Protein AF-A0A812I6N1-F1 (afdb_monomer_lite)

Foldseek 3Di:
DPPPQDQPPAAKFKAFLVLLVVVLVVLVVQLVADFKWKWKADQFWIKIKHHHPVNPDIDIDIGGNVRTPDGGDCVVPVDIDMWMFGSVLVSVLSVVDPSVFFRMWMWHDDPQWIWIWTDGVPDIDIDTTGTDPDDDDDDDDDPDDPDDDDDDVVVVVVVVCLQDVPDDDPNVVSLVVVVVVVVVVVVVDPDDDDPVVVVVSVVVVVVVVVPDDD

InterPro domains:
  IPR046938 DNA clamp superfamily [SSF55979] (13-68)

Radius of gyration: 22.83 Å; chains: 1; bounding box: 52×50×61 Å

Organism: NCBI:txid878477

Structure (mmCIF, N/CA/C/O backbone):
data_AF-A0A812I6N1-F1
#
_entry.id   AF-A0A812I6N1-F1
#
loop_
_atom_site.group_PDB
_atom_site.id
_atom_site.type_symbol
_atom_site.label_atom_id
_atom_site.label_alt_id
_atom_site.label_comp_id
_atom_site.label_asym_id
_atom_site.label_entity_id
_atom_site.label_seq_id
_atom_site.pdbx_PDB_ins_code
_atom_site.Cartn_x
_atom_site.Cartn_y
_atom_site.Cartn_z
_atom_site.occupancy
_atom_site.B_iso_or_equiv
_atom_site.auth_seq_id
_atom_site.auth_comp_id
_atom_site.auth_asym_id
_atom_site.auth_atom_id
_atom_site.pdbx_PDB_model_num
ATOM 1 N N . MET A 1 1 ? -5.116 17.271 30.553 1.00 31.88 1 MET A N 1
ATOM 2 C CA . MET A 1 1 ? -6.094 16.610 29.658 1.00 31.88 1 MET A CA 1
ATOM 3 C C . MET A 1 1 ? -5.452 16.416 28.292 1.00 31.88 1 MET A C 1
ATOM 5 O O . MET A 1 1 ? -5.183 17.403 27.624 1.00 31.88 1 MET A O 1
ATOM 9 N N . VAL A 1 2 ? -5.142 15.180 27.892 1.00 31.39 2 VAL A N 1
ATOM 10 C CA . VAL A 1 2 ? -4.655 14.891 26.532 1.00 31.39 2 VAL A CA 1
ATOM 11 C C . VAL A 1 2 ? -5.884 14.720 25.649 1.00 31.39 2 VAL A C 1
ATOM 13 O O . VAL A 1 2 ? -6.634 13.763 25.823 1.00 31.39 2 VAL A O 1
ATOM 16 N N . ALA A 1 3 ? -6.121 15.666 24.741 1.00 35.47 3 ALA A N 1
ATOM 17 C CA . ALA A 1 3 ? -7.194 15.566 23.763 1.00 35.47 3 ALA A CA 1
ATOM 18 C C . ALA A 1 3 ? -6.941 14.342 22.869 1.00 35.47 3 ALA A C 1
ATOM 20 O O . ALA A 1 3 ? -6.080 14.351 21.983 1.00 35.47 3 ALA A O 1
ATOM 21 N N . VAL A 1 4 ? -7.676 13.260 23.127 1.00 43.16 4 VAL A N 1
ATOM 22 C CA . VAL A 1 4 ? -7.736 12.101 22.240 1.00 43.16 4 VAL A CA 1
ATOM 23 C C . VAL A 1 4 ? -8.462 12.571 20.988 1.00 43.16 4 VAL A C 1
ATOM 25 O O . VAL A 1 4 ? -9.684 12.571 20.919 1.00 43.16 4 VAL A O 1
ATOM 28 N N . THR A 1 5 ? -7.695 13.024 20.000 1.00 45.28 5 THR A N 1
ATOM 29 C CA . THR A 1 5 ? -8.201 13.302 18.655 1.00 45.28 5 THR A CA 1
ATOM 30 C C . THR A 1 5 ? -8.782 11.999 18.122 1.00 45.28 5 THR A C 1
ATOM 32 O O . THR A 1 5 ? -8.032 11.083 17.779 1.00 45.28 5 THR A O 1
ATOM 35 N N . GLN A 1 6 ? -10.108 11.861 18.157 1.00 50.38 6 GLN A N 1
ATOM 36 C CA . GLN A 1 6 ? -10.819 10.759 17.516 1.00 50.38 6 GLN A CA 1
ATOM 37 C C . GLN A 1 6 ? -10.378 10.694 16.052 1.00 50.38 6 GLN A C 1
ATOM 39 O O . GLN A 1 6 ? -10.229 11.721 15.393 1.00 50.38 6 GLN A O 1
ATOM 44 N N . VAL A 1 7 ? -10.138 9.483 15.549 1.00 52.72 7 VAL A N 1
ATOM 45 C CA . VAL A 1 7 ? -10.186 9.264 14.102 1.00 52.72 7 VAL A CA 1
ATOM 46 C C . VAL A 1 7 ? -11.607 9.639 13.709 1.00 52.72 7 VAL A C 1
ATOM 48 O O . VAL A 1 7 ? -12.539 9.094 14.302 1.00 52.72 7 VAL A O 1
ATOM 51 N N . SER A 1 8 ? -11.784 10.607 12.809 1.00 52.94 8 SER A N 1
ATOM 52 C CA . SER A 1 8 ? -13.107 10.923 12.280 1.00 52.94 8 SER A CA 1
ATOM 53 C C . SER A 1 8 ? -13.684 9.627 11.712 1.00 52.94 8 SER A C 1
ATOM 55 O O . SER A 1 8 ? -13.144 9.011 10.794 1.00 52.94 8 SER A O 1
ATOM 57 N N . SER A 1 9 ? -14.743 9.152 12.355 1.00 53.75 9 SER A N 1
ATOM 58 C CA . SER A 1 9 ? -15.278 7.789 12.314 1.00 53.75 9 SER A CA 1
ATOM 59 C C . SER A 1 9 ? -15.974 7.419 10.998 1.00 53.75 9 SER A C 1
ATOM 61 O O . SER A 1 9 ? -16.817 6.531 10.978 1.00 53.75 9 SER A O 1
ATOM 63 N N . GLN A 1 10 ? -15.653 8.100 9.899 1.00 56.97 10 GLN A N 1
ATOM 64 C CA . GLN A 1 10 ? -16.439 8.057 8.666 1.00 56.97 10 GLN A CA 1
ATOM 65 C C . GLN A 1 10 ? -15.618 7.725 7.403 1.00 56.97 10 GLN A C 1
ATOM 67 O O . GLN A 1 10 ? -16.200 7.300 6.411 1.00 56.97 10 GLN A O 1
ATOM 72 N N . ALA A 1 11 ? -14.281 7.819 7.436 1.00 68.94 11 ALA A N 1
ATOM 73 C CA . ALA A 1 11 ? -13.411 7.580 6.273 1.00 68.94 11 ALA A CA 1
ATOM 74 C C . ALA A 1 11 ? -12.283 6.573 6.566 1.00 68.94 11 ALA A C 1
ATOM 76 O O . ALA A 1 11 ? -11.101 6.908 6.464 1.00 68.94 11 ALA A O 1
ATOM 77 N N . PHE A 1 12 ? -12.625 5.350 6.985 1.00 86.00 12 PHE A N 1
ATOM 78 C CA . PHE A 1 12 ? -11.624 4.330 7.307 1.00 86.00 12 PHE A CA 1
ATOM 79 C C . PHE A 1 12 ? -11.861 2.993 6.602 1.00 86.00 12 PHE A C 1
ATOM 81 O O . PHE A 1 12 ? -12.989 2.600 6.313 1.00 86.00 12 PHE A O 1
ATOM 88 N N . PHE A 1 13 ? -10.765 2.276 6.379 1.00 92.50 13 PHE A N 1
ATOM 89 C CA . PHE A 1 13 ? -10.737 0.892 5.926 1.00 92.50 13 PHE A CA 1
ATOM 90 C C . PHE A 1 13 ? -10.426 -0.020 7.103 1.00 92.50 13 PHE A C 1
ATOM 92 O O . PHE A 1 13 ? -9.438 0.198 7.805 1.00 92.50 13 PHE A O 1
ATOM 99 N N . GLU A 1 14 ? -11.235 -1.055 7.304 1.00 93.69 14 GLU A N 1
ATOM 100 C CA . GLU A 1 14 ? -11.014 -2.049 8.350 1.00 93.69 14 GLU A CA 1
ATOM 101 C C . GLU A 1 14 ? -10.507 -3.364 7.764 1.00 93.69 14 GLU A C 1
ATOM 103 O O . GLU A 1 14 ? -11.152 -3.999 6.930 1.00 93.69 14 GLU A O 1
ATOM 108 N N . LEU A 1 15 ? -9.361 -3.813 8.256 1.00 94.19 15 LEU A N 1
ATOM 109 C CA . LEU A 1 15 ? -8.744 -5.083 7.913 1.00 94.19 15 LEU A CA 1
ATOM 110 C C . LEU A 1 15 ? -8.977 -6.107 9.017 1.00 94.19 15 LEU A C 1
ATOM 112 O O . LEU A 1 15 ? -8.819 -5.816 10.202 1.00 94.19 15 LEU A O 1
ATOM 116 N N . SER A 1 16 ? -9.265 -7.341 8.609 1.00 92.75 16 SER A N 1
ATOM 117 C CA . SER A 1 16 ? -9.196 -8.501 9.497 1.00 92.75 16 SER A CA 1
ATOM 118 C C . SER A 1 16 ? -7.741 -8.879 9.812 1.00 92.75 16 SER A C 1
ATOM 120 O O . SER A 1 16 ? -6.820 -8.500 9.084 1.00 92.75 16 SER A O 1
ATOM 122 N N . ALA A 1 17 ? -7.519 -9.695 10.845 1.00 89.38 17 ALA A N 1
ATOM 123 C CA . ALA A 1 17 ? -6.195 -10.232 11.168 1.00 89.38 17 ALA A CA 1
ATOM 124 C C . ALA A 1 17 ? -5.516 -10.986 9.999 1.00 89.38 17 ALA A C 1
ATOM 126 O O . ALA A 1 17 ? -4.295 -10.906 9.841 1.00 89.38 17 ALA A O 1
ATOM 127 N N . SER A 1 18 ? -6.276 -11.703 9.159 1.00 89.12 18 SER A N 1
ATOM 128 C CA . SER A 1 18 ? -5.722 -12.413 7.995 1.00 89.12 18 SER A CA 1
ATOM 129 C C . SER A 1 18 ? -5.323 -11.441 6.881 1.00 89.12 18 SER A C 1
ATOM 131 O O . SER A 1 18 ? -4.197 -11.518 6.380 1.00 89.12 18 SER A O 1
ATOM 133 N N . SER A 1 19 ? -6.190 -10.476 6.559 1.00 93.44 19 SER A N 1
ATOM 134 C CA . SER A 1 19 ? -5.917 -9.421 5.573 1.00 93.44 19 SER A CA 1
ATOM 135 C C . SER A 1 19 ? -4.737 -8.539 5.996 1.00 93.44 19 SER A C 1
ATOM 137 O O . SER A 1 19 ? -3.895 -8.185 5.171 1.00 93.44 19 SER A O 1
ATOM 139 N N . LEU A 1 20 ? -4.607 -8.244 7.294 1.00 92.69 20 LEU A N 1
ATOM 140 C CA . LEU A 1 20 ? -3.517 -7.436 7.844 1.00 92.69 20 LEU A CA 1
ATOM 141 C C . LEU A 1 20 ? -2.137 -7.992 7.468 1.00 92.69 20 LEU A C 1
ATOM 143 O O . LEU A 1 20 ? -1.264 -7.233 7.054 1.00 92.69 20 LEU A O 1
ATOM 147 N N . ARG A 1 21 ? -1.931 -9.311 7.560 1.00 90.19 21 ARG A N 1
ATOM 148 C CA . ARG A 1 21 ? -0.635 -9.929 7.219 1.00 90.19 21 ARG A CA 1
ATOM 149 C C . ARG A 1 21 ? -0.276 -9.737 5.747 1.00 90.19 21 ARG A C 1
ATOM 151 O O . ARG A 1 21 ? 0.891 -9.530 5.423 1.00 90.19 21 ARG A O 1
ATOM 158 N N . ILE A 1 22 ? -1.268 -9.800 4.861 1.00 93.50 22 ILE A N 1
ATOM 159 C CA . ILE A 1 22 ? -1.083 -9.589 3.420 1.00 93.50 22 ILE A CA 1
ATOM 160 C C . ILE A 1 22 ? -0.750 -8.119 3.154 1.00 93.50 22 ILE A C 1
ATOM 162 O O . ILE A 1 22 ? 0.235 -7.828 2.478 1.00 93.50 22 ILE A O 1
ATOM 166 N N . PHE A 1 23 ? -1.500 -7.200 3.764 1.00 95.50 23 PHE A N 1
ATOM 167 C CA . PHE A 1 23 ? -1.250 -5.763 3.658 1.00 95.50 23 PHE A CA 1
ATOM 168 C C . PHE A 1 23 ? 0.157 -5.387 4.153 1.00 95.50 23 PHE A C 1
ATOM 170 O O . PHE A 1 23 ? 0.895 -4.673 3.479 1.00 95.50 23 PHE A O 1
ATOM 177 N N . GLN A 1 24 ? 0.586 -5.948 5.288 1.00 94.00 24 GLN A N 1
ATOM 178 C CA . GLN A 1 24 ? 1.939 -5.767 5.820 1.00 94.00 24 GLN A CA 1
ATOM 179 C C . GLN A 1 24 ? 3.023 -6.226 4.842 1.00 94.00 24 GLN A C 1
ATOM 181 O O . GLN A 1 24 ? 4.030 -5.538 4.686 1.00 94.00 24 GLN A O 1
ATOM 186 N N . ARG A 1 25 ? 2.833 -7.372 4.177 1.00 93.62 25 ARG A N 1
ATOM 187 C CA . ARG A 1 25 ? 3.783 -7.879 3.174 1.00 93.62 25 ARG A CA 1
ATOM 188 C C . ARG A 1 25 ? 3.853 -6.975 1.947 1.00 93.62 25 ARG A C 1
ATOM 190 O O . ARG A 1 25 ? 4.952 -6.715 1.469 1.00 93.62 25 ARG A O 1
ATOM 197 N N . ALA A 1 26 ? 2.718 -6.463 1.477 1.00 96.25 26 ALA A N 1
ATOM 198 C CA . ALA A 1 26 ? 2.684 -5.507 0.373 1.00 96.25 26 ALA A CA 1
ATOM 199 C C . ALA A 1 26 ? 3.435 -4.214 0.725 1.00 96.25 26 ALA A C 1
ATOM 201 O O . ALA A 1 26 ? 4.313 -3.790 -0.019 1.00 96.25 26 ALA A O 1
ATOM 202 N N . VAL A 1 27 ? 3.196 -3.650 1.914 1.00 96.50 27 VAL A N 1
ATOM 203 C CA . VAL A 1 27 ? 3.949 -2.477 2.389 1.00 96.50 27 VAL A CA 1
ATOM 204 C C . VAL A 1 27 ? 5.440 -2.770 2.522 1.00 96.50 27 VAL A C 1
ATOM 206 O O . VAL A 1 27 ? 6.262 -1.936 2.161 1.00 96.50 27 VAL A O 1
ATOM 209 N N . GLN A 1 28 ? 5.820 -3.953 3.008 1.00 95.25 28 GLN A N 1
ATOM 210 C CA . GLN A 1 28 ? 7.228 -4.353 3.056 1.00 95.25 28 GLN A CA 1
ATOM 211 C C . GLN A 1 28 ? 7.851 -4.476 1.663 1.00 95.25 28 GLN A C 1
ATOM 213 O O . GLN A 1 28 ? 9.031 -4.173 1.517 1.00 95.25 28 GLN A O 1
ATOM 218 N N . CYS A 1 29 ? 7.088 -4.920 0.663 1.00 94.56 29 CYS A N 1
ATOM 219 C CA . CYS A 1 29 ? 7.535 -4.962 -0.726 1.00 94.56 29 CYS A CA 1
ATOM 220 C C . CYS A 1 29 ? 7.792 -3.546 -1.254 1.00 94.56 29 CYS A C 1
ATOM 222 O O . CYS A 1 29 ? 8.897 -3.274 -1.714 1.00 94.56 29 CYS A O 1
ATOM 224 N N . ILE A 1 30 ? 6.842 -2.625 -1.072 1.00 95.75 30 ILE A N 1
ATOM 225 C CA . ILE A 1 30 ? 7.007 -1.218 -1.465 1.00 95.75 30 ILE A CA 1
ATOM 226 C C . ILE A 1 30 ? 8.182 -0.552 -0.739 1.00 95.75 30 ILE A C 1
ATOM 228 O O . ILE A 1 30 ? 9.010 0.095 -1.366 1.00 95.75 30 ILE A O 1
ATOM 232 N N . ALA A 1 31 ? 8.335 -0.784 0.566 1.00 94.81 31 ALA A N 1
ATOM 233 C CA . ALA A 1 31 ? 9.429 -0.210 1.353 1.00 94.81 31 ALA A CA 1
ATOM 234 C C . ALA A 1 31 ? 10.830 -0.743 0.992 1.00 94.81 31 ALA A C 1
ATOM 236 O O . ALA A 1 31 ? 11.826 -0.189 1.465 1.00 94.81 31 ALA A O 1
ATOM 237 N N . LYS A 1 32 ? 10.917 -1.838 0.221 1.00 93.25 32 LYS A N 1
ATOM 238 C CA . LYS A 1 32 ? 12.171 -2.326 -0.374 1.00 93.25 32 LYS A CA 1
ATOM 239 C C . LYS A 1 32 ? 12.454 -1.700 -1.740 1.00 93.25 32 LYS A C 1
ATOM 241 O O . LYS A 1 32 ? 13.616 -1.672 -2.120 1.00 93.25 32 LYS A O 1
ATOM 246 N N . LEU A 1 33 ? 11.416 -1.264 -2.454 1.00 92.06 33 LEU A N 1
ATOM 247 C CA . LEU A 1 33 ? 11.527 -0.698 -3.796 1.00 92.06 33 LEU A CA 1
ATOM 248 C C . LEU A 1 33 ? 12.065 0.736 -3.755 1.00 92.06 33 LEU A C 1
ATOM 250 O O . LEU A 1 33 ? 13.021 1.039 -4.456 1.00 92.06 33 LEU A O 1
ATOM 254 N N . GLY A 1 34 ? 11.499 1.587 -2.898 1.00 91.81 34 GLY A N 1
ATOM 255 C CA . GLY A 1 34 ? 11.904 2.988 -2.811 1.00 91.81 34 GLY A CA 1
ATOM 256 C C . GLY A 1 34 ? 11.572 3.650 -1.481 1.00 91.81 34 GLY A C 1
ATOM 257 O O . GLY A 1 34 ? 11.149 3.005 -0.509 1.00 91.81 34 GLY A O 1
ATOM 258 N N . ARG A 1 35 ? 11.826 4.958 -1.422 1.00 94.25 35 ARG A N 1
ATOM 259 C CA . ARG A 1 35 ? 11.655 5.758 -0.204 1.00 94.25 35 ARG A CA 1
ATOM 260 C C . ARG A 1 35 ? 10.191 6.027 0.139 1.00 94.25 35 ARG A C 1
ATOM 262 O O . ARG A 1 35 ? 9.824 5.948 1.319 1.00 94.25 35 ARG A O 1
ATOM 269 N N . ASP A 1 36 ? 9.379 6.313 -0.870 1.00 95.75 36 ASP A N 1
ATOM 270 C CA . ASP A 1 36 ? 8.030 6.849 -0.711 1.00 95.75 36 ASP A CA 1
ATOM 271 C C . ASP A 1 36 ? 6.961 5.827 -1.111 1.00 95.75 36 ASP A C 1
ATOM 273 O O . ASP A 1 36 ? 7.163 4.964 -1.966 1.00 95.75 36 ASP A O 1
ATOM 277 N N . ALA A 1 37 ? 5.812 5.906 -0.446 1.00 97.12 37 ALA A N 1
ATOM 278 C CA . ALA A 1 37 ? 4.641 5.097 -0.735 1.00 97.12 37 ALA A CA 1
ATOM 279 C C . ALA A 1 37 ? 3.419 6.002 -0.859 1.00 97.12 37 ALA A C 1
ATOM 281 O O . ALA A 1 37 ? 3.099 6.760 0.060 1.00 97.12 37 ALA A O 1
ATOM 282 N N . ALA A 1 38 ? 2.712 5.878 -1.973 1.00 97.00 38 ALA A N 1
ATOM 283 C CA . ALA A 1 38 ? 1.430 6.518 -2.185 1.00 97.00 38 ALA A CA 1
ATOM 284 C C . ALA A 1 38 ? 0.300 5.586 -1.731 1.00 97.00 38 ALA A C 1
ATOM 286 O O . ALA A 1 38 ? 0.259 4.410 -2.102 1.00 97.00 38 ALA A O 1
ATOM 287 N N . LEU A 1 39 ? -0.626 6.114 -0.933 1.00 96.19 39 LEU A N 1
ATOM 288 C CA . LEU A 1 39 ? -1.903 5.479 -0.638 1.00 96.19 39 LEU A CA 1
ATOM 289 C C . LEU A 1 39 ? -2.996 6.261 -1.352 1.00 96.19 39 LEU A C 1
ATOM 291 O O . LEU A 1 39 ? -3.166 7.459 -1.128 1.00 96.19 39 LEU A O 1
ATOM 295 N N . ILE A 1 40 ? -3.733 5.566 -2.204 1.00 94.31 40 ILE A N 1
ATOM 296 C CA . ILE A 1 40 ? -4.840 6.129 -2.963 1.00 94.31 40 ILE A CA 1
ATOM 297 C C . ILE A 1 40 ? -6.119 5.502 -2.426 1.00 94.31 40 ILE A C 1
ATOM 299 O O . ILE A 1 40 ? -6.341 4.293 -2.543 1.00 94.31 40 ILE A O 1
ATOM 303 N N . PHE A 1 41 ? -6.933 6.332 -1.791 1.00 92.38 41 PHE A N 1
ATOM 304 C CA . PHE A 1 41 ? -8.204 5.954 -1.203 1.00 92.38 41 PHE A CA 1
ATOM 305 C C . PHE A 1 41 ? -9.311 6.175 -2.231 1.00 92.38 41 PHE A C 1
ATOM 307 O O . PHE A 1 41 ? -9.549 7.299 -2.673 1.00 92.38 41 PHE A O 1
ATOM 314 N N . ARG A 1 42 ? -10.005 5.095 -2.585 1.00 91.06 42 ARG A N 1
ATOM 315 C CA . ARG A 1 42 ? -11.209 5.094 -3.424 1.00 91.06 42 ARG A CA 1
ATOM 316 C C . ARG A 1 42 ? -12.373 4.492 -2.631 1.00 91.06 42 ARG A C 1
ATOM 318 O O . ARG A 1 42 ? -12.129 3.787 -1.661 1.00 91.06 42 ARG A O 1
ATOM 325 N N . PRO A 1 43 ? -13.642 4.693 -3.014 1.00 88.12 43 PRO A N 1
ATOM 326 C CA . PRO A 1 43 ? -14.774 4.211 -2.212 1.00 88.12 43 PRO A CA 1
ATOM 327 C C . PRO A 1 43 ? -14.771 2.690 -1.974 1.00 88.12 43 PRO A 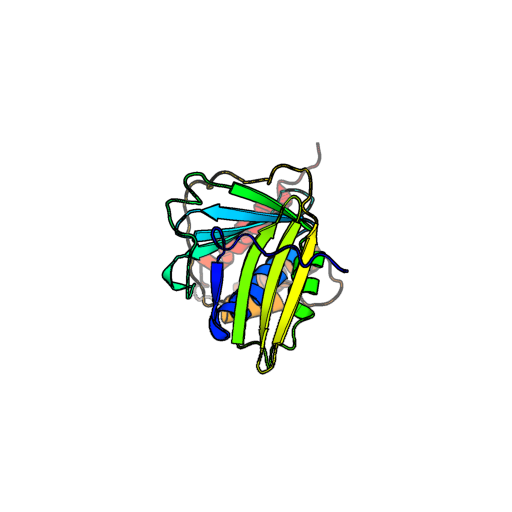C 1
ATOM 329 O O . PRO A 1 43 ? -15.192 2.215 -0.921 1.00 88.12 43 PRO A O 1
ATOM 332 N N . GLU A 1 44 ? -14.284 1.919 -2.950 1.00 90.00 44 GLU A N 1
ATOM 333 C CA . GLU A 1 44 ? -14.303 0.451 -2.920 1.00 90.00 44 GLU A CA 1
ATOM 334 C C . GLU A 1 44 ? -12.914 -0.190 -2.878 1.00 90.00 44 GLU A C 1
ATOM 336 O O . GLU A 1 44 ? -12.801 -1.418 -2.846 1.00 90.00 44 GLU A O 1
ATOM 341 N N . GLU A 1 45 ? -11.848 0.602 -2.895 1.00 93.44 45 GLU A N 1
ATOM 342 C CA . GLU A 1 45 ? -10.494 0.069 -2.927 1.00 93.44 45 GLU A CA 1
ATOM 343 C C . GLU A 1 45 ? -9.480 0.998 -2.268 1.00 93.44 45 GLU A C 1
ATOM 345 O O . GLU A 1 45 ? -9.625 2.219 -2.248 1.00 93.44 45 GLU A O 1
ATOM 350 N N . LEU A 1 46 ? -8.430 0.386 -1.732 1.00 95.12 46 LEU A N 1
ATOM 351 C CA . LEU A 1 46 ? -7.218 1.069 -1.314 1.00 95.12 46 LEU A CA 1
ATOM 352 C C . LEU A 1 46 ? -6.104 0.601 -2.233 1.00 95.12 46 LEU A C 1
ATOM 354 O O . LEU A 1 46 ? -5.826 -0.597 -2.318 1.00 95.12 46 LEU A O 1
ATOM 358 N N . ILE A 1 47 ? -5.446 1.538 -2.891 1.00 95.56 47 ILE A N 1
ATOM 359 C CA . ILE A 1 47 ? -4.289 1.237 -3.720 1.00 95.56 47 ILE A CA 1
ATOM 360 C C . ILE A 1 47 ? -3.048 1.696 -2.972 1.00 95.56 47 ILE A C 1
ATOM 362 O O . ILE A 1 47 ? -2.961 2.832 -2.511 1.00 95.56 47 ILE A O 1
ATOM 366 N N . LEU A 1 48 ? -2.084 0.793 -2.863 1.00 97.12 48 LEU A N 1
ATOM 367 C CA . LEU A 1 48 ? -0.742 1.085 -2.397 1.00 97.12 48 LEU A CA 1
ATOM 368 C C . LEU A 1 48 ? 0.184 1.092 -3.609 1.00 97.12 48 LEU A C 1
ATOM 370 O O . LEU A 1 48 ? 0.304 0.078 -4.294 1.00 97.12 48 LEU A O 1
ATOM 374 N N . HIS A 1 49 ? 0.843 2.213 -3.854 1.00 96.62 49 HIS A N 1
ATOM 375 C CA . HIS A 1 49 ? 1.788 2.375 -4.948 1.00 96.62 49 HIS A CA 1
ATOM 376 C C . HIS A 1 49 ? 3.154 2.802 -4.411 1.00 96.62 49 HIS A C 1
ATOM 378 O O . HIS A 1 49 ? 3.246 3.517 -3.412 1.00 96.62 49 HIS A O 1
ATOM 384 N N . GLY A 1 50 ? 4.215 2.377 -5.082 1.00 95.56 50 GLY A N 1
ATOM 385 C CA . GLY A 1 50 ? 5.552 2.908 -4.869 1.00 95.56 50 GLY A CA 1
ATOM 386 C C . GLY A 1 50 ? 6.415 2.722 -6.102 1.00 95.56 50 GLY A C 1
ATOM 387 O O . GLY A 1 50 ? 6.180 1.822 -6.910 1.00 95.56 50 GLY A O 1
ATOM 388 N N . ALA A 1 51 ? 7.426 3.569 -6.204 1.00 92.88 51 ALA A N 1
ATOM 389 C CA . ALA A 1 51 ? 8.444 3.531 -7.236 1.00 92.88 51 ALA A CA 1
ATOM 390 C C . ALA A 1 51 ? 9.827 3.574 -6.587 1.00 92.88 51 ALA A C 1
ATOM 392 O O . ALA A 1 51 ? 9.956 3.961 -5.422 1.00 92.88 51 ALA A O 1
ATOM 393 N N . ASP A 1 52 ? 10.842 3.144 -7.324 1.00 93.62 52 ASP A N 1
ATOM 394 C CA . ASP A 1 52 ? 12.230 3.390 -6.959 1.00 93.62 52 ASP A CA 1
ATOM 395 C C . ASP A 1 52 ? 12.570 4.885 -7.082 1.00 93.62 52 ASP A C 1
ATOM 397 O O . ASP A 1 52 ? 11.853 5.665 -7.715 1.00 93.62 52 ASP A O 1
ATOM 401 N N . ASP A 1 53 ? 13.689 5.287 -6.481 1.00 89.00 53 ASP A N 1
ATOM 402 C CA . ASP A 1 53 ? 14.116 6.691 -6.462 1.00 89.00 53 ASP A CA 1
ATOM 403 C C . ASP A 1 53 ? 14.468 7.214 -7.873 1.00 89.00 53 ASP A C 1
ATOM 405 O O . ASP A 1 53 ? 14.418 8.418 -8.113 1.00 89.00 53 ASP A O 1
ATOM 409 N N . GLY A 1 54 ? 14.804 6.316 -8.809 1.00 89.62 54 GLY A N 1
ATOM 410 C CA . GLY A 1 54 ? 15.055 6.635 -10.217 1.00 89.62 54 GLY A CA 1
ATOM 411 C C . GLY A 1 54 ? 13.808 6.618 -11.107 1.00 89.62 54 GLY A C 1
ATOM 412 O O . GLY A 1 54 ? 13.929 6.876 -12.302 1.00 89.62 54 GLY A O 1
ATOM 413 N N . HIS A 1 55 ? 12.630 6.295 -10.559 1.00 87.69 55 HIS A N 1
ATOM 414 C CA . HIS A 1 55 ? 11.371 6.130 -11.299 1.00 87.69 55 HIS A CA 1
ATOM 415 C C . HIS A 1 55 ? 11.451 5.153 -12.491 1.00 87.69 55 HIS A C 1
ATOM 417 O O . HIS A 1 55 ? 10.663 5.238 -13.434 1.00 87.69 55 HIS A O 1
ATOM 423 N N . SER A 1 56 ? 12.393 4.212 -12.441 1.00 89.31 56 SER A N 1
ATOM 424 C CA . SER A 1 56 ? 12.624 3.184 -13.458 1.00 89.31 56 SER A CA 1
ATOM 425 C C . SER A 1 56 ? 11.790 1.920 -13.222 1.00 89.31 56 SER A C 1
ATOM 427 O O . SER A 1 56 ? 11.510 1.163 -14.152 1.00 89.31 56 SER A O 1
ATOM 429 N N . ALA A 1 57 ? 11.359 1.699 -11.980 1.00 89.62 57 ALA A N 1
ATOM 430 C CA . ALA A 1 57 ? 10.580 0.555 -11.550 1.00 89.62 57 ALA A CA 1
ATOM 431 C C . ALA A 1 57 ? 9.461 0.999 -10.605 1.00 89.62 57 ALA A C 1
ATOM 433 O O . ALA A 1 57 ? 9.672 1.713 -9.628 1.00 89.62 57 ALA A O 1
ATOM 434 N N . ALA A 1 58 ? 8.253 0.507 -10.858 1.00 91.44 58 ALA A N 1
ATOM 435 C CA . ALA A 1 58 ? 7.080 0.793 -10.047 1.00 91.44 58 ALA A CA 1
ATOM 436 C C . ALA A 1 58 ? 6.348 -0.495 -9.673 1.00 91.44 58 ALA A C 1
ATOM 438 O O . ALA A 1 58 ? 6.372 -1.491 -10.397 1.00 91.44 58 ALA A O 1
ATOM 439 N N . SER A 1 59 ? 5.679 -0.468 -8.526 1.00 93.06 59 SER A N 1
ATOM 440 C CA . SER A 1 59 ? 4.840 -1.559 -8.048 1.00 93.06 59 SER A CA 1
ATOM 441 C C . SER A 1 59 ? 3.553 -1.013 -7.450 1.00 93.06 59 SER A C 1
ATOM 443 O O . SER A 1 59 ? 3.525 0.043 -6.815 1.00 93.06 59 SER A O 1
ATOM 445 N N . GLN A 1 60 ? 2.467 -1.748 -7.663 1.00 94.50 60 GLN A N 1
ATOM 446 C CA . GLN A 1 60 ? 1.134 -1.367 -7.230 1.00 94.50 60 GLN A CA 1
ATOM 447 C C . GLN A 1 60 ? 0.400 -2.579 -6.660 1.00 94.50 60 GLN A C 1
ATOM 449 O O . GLN A 1 60 ? 0.377 -3.658 -7.250 1.00 94.50 60 GLN A O 1
ATOM 454 N N . PHE A 1 61 ? -0.246 -2.381 -5.516 1.00 96.62 61 PHE A N 1
ATOM 455 C CA . PHE A 1 61 ? -1.134 -3.347 -4.888 1.00 96.62 61 PHE A CA 1
ATOM 456 C C . PHE A 1 61 ? -2.518 -2.723 -4.744 1.00 96.62 61 PHE A C 1
ATOM 458 O O . PHE A 1 61 ? -2.688 -1.755 -4.006 1.00 96.62 61 PHE A O 1
ATOM 465 N N . ALA A 1 62 ? -3.509 -3.288 -5.432 1.00 95.69 62 ALA A N 1
ATOM 466 C CA . ALA A 1 62 ? -4.903 -2.874 -5.318 1.00 95.69 62 ALA A CA 1
ATOM 467 C C . ALA A 1 62 ? -5.661 -3.812 -4.368 1.00 95.69 62 ALA A C 1
ATOM 469 O O . ALA A 1 62 ? -5.871 -4.993 -4.658 1.00 95.69 62 ALA A O 1
ATOM 470 N N . PHE A 1 63 ? -6.089 -3.283 -3.224 1.00 96.56 63 PHE A N 1
ATOM 471 C CA . PHE A 1 63 ? -6.917 -3.990 -2.254 1.00 96.56 63 PHE A CA 1
ATOM 472 C C . PHE A 1 63 ? -8.373 -3.605 -2.482 1.00 96.56 63 PHE A C 1
ATOM 474 O O . PHE A 1 63 ? -8.769 -2.484 -2.185 1.00 96.56 63 PHE A O 1
ATOM 481 N N . ARG A 1 64 ? -9.172 -4.528 -3.018 1.00 95.31 64 ARG A N 1
ATOM 482 C CA . ARG A 1 64 ? -10.594 -4.294 -3.322 1.00 95.31 64 ARG A CA 1
ATOM 483 C C . ARG A 1 64 ? -11.486 -4.515 -2.103 1.00 95.31 64 ARG A C 1
ATOM 485 O O . ARG A 1 64 ? -11.085 -5.180 -1.154 1.00 95.31 64 ARG A O 1
ATOM 492 N N . ARG A 1 65 ? -12.740 -4.069 -2.176 1.00 93.88 65 ARG A N 1
ATOM 493 C CA . ARG A 1 65 ? -13.765 -4.135 -1.119 1.00 93.88 65 ARG A CA 1
ATOM 494 C C . ARG A 1 65 ? -13.796 -5.445 -0.326 1.00 93.88 65 ARG A C 1
ATOM 496 O O . ARG A 1 65 ? -13.827 -5.414 0.896 1.00 93.88 65 ARG A O 1
ATOM 503 N N . ARG A 1 66 ? -13.725 -6.598 -1.006 1.00 94.44 66 ARG A N 1
ATOM 504 C CA . ARG A 1 66 ? -13.759 -7.938 -0.378 1.00 94.44 66 ARG A CA 1
ATOM 505 C C . ARG A 1 66 ? -12.557 -8.243 0.529 1.00 94.44 66 ARG A C 1
ATOM 507 O O . ARG A 1 66 ? -12.607 -9.196 1.297 1.00 94.44 66 ARG A O 1
ATOM 514 N N . PHE A 1 67 ? -11.472 -7.480 0.420 1.00 94.94 67 PHE A N 1
ATOM 515 C CA . PHE A 1 67 ? -10.292 -7.600 1.277 1.00 94.94 67 PHE A CA 1
ATOM 516 C C . PHE A 1 67 ? -10.521 -7.015 2.679 1.00 94.94 67 PHE A C 1
ATOM 518 O O . PHE A 1 67 ? -9.837 -7.401 3.634 1.00 94.94 67 PHE A O 1
ATOM 525 N N . PHE A 1 68 ? -11.481 -6.097 2.800 1.00 94.69 68 PHE A N 1
ATOM 526 C CA . PHE A 1 68 ? -11.796 -5.374 4.022 1.00 94.69 68 PHE A CA 1
ATOM 527 C C . PHE A 1 68 ? -13.017 -5.971 4.716 1.00 94.69 68 PHE A C 1
ATOM 529 O O . PHE A 1 68 ? -13.916 -6.514 4.077 1.00 94.69 68 PHE A O 1
ATOM 536 N N . ARG A 1 69 ? -13.060 -5.830 6.041 1.00 92.75 69 ARG A N 1
ATOM 537 C CA . ARG A 1 69 ? -14.282 -6.041 6.824 1.00 92.75 69 ARG A CA 1
ATOM 538 C C . ARG A 1 69 ? -15.270 -4.907 6.583 1.00 92.75 69 ARG A C 1
ATOM 540 O O . ARG A 1 69 ? -16.449 -5.159 6.368 1.00 92.75 69 ARG A O 1
ATOM 547 N N . CYS A 1 70 ? -14.752 -3.681 6.577 1.00 89.38 70 CYS A N 1
ATOM 548 C CA . CYS A 1 70 ? -15.513 -2.456 6.379 1.00 89.38 70 CYS A CA 1
ATOM 549 C C . CYS A 1 70 ? -14.727 -1.516 5.458 1.00 89.38 70 CYS A C 1
ATOM 551 O O . CYS A 1 70 ? -13.507 -1.392 5.584 1.00 89.38 70 CYS A O 1
ATOM 553 N N . THR A 1 71 ? -15.428 -0.844 4.552 1.00 88.88 71 THR A N 1
ATOM 554 C CA . THR A 1 71 ? -14.899 0.248 3.722 1.00 88.88 71 THR A CA 1
ATOM 555 C C . THR A 1 71 ? -15.580 1.560 4.117 1.00 88.88 71 THR A C 1
ATOM 557 O O . THR A 1 71 ? -16.654 1.515 4.726 1.00 88.88 71 THR A O 1
ATOM 560 N N . PRO A 1 72 ? -15.008 2.725 3.765 1.00 83.94 72 PRO A N 1
ATOM 561 C CA . PRO A 1 72 ? -15.679 4.004 3.955 1.00 83.94 72 PRO A CA 1
ATOM 562 C C . PRO A 1 72 ? -17.066 3.995 3.308 1.00 83.94 72 PRO A C 1
ATOM 564 O O . PRO A 1 72 ? -17.263 3.412 2.238 1.00 83.94 72 PRO A O 1
ATOM 567 N N . THR A 1 73 ? -18.040 4.652 3.933 1.00 71.31 73 THR A N 1
ATOM 568 C CA . THR A 1 73 ? -19.334 4.881 3.288 1.00 71.31 73 THR A CA 1
ATOM 569 C C . THR A 1 73 ? -19.145 5.830 2.102 1.00 71.31 73 THR A C 1
ATOM 571 O O . THR A 1 73 ? -18.447 6.838 2.206 1.00 71.31 73 THR A O 1
ATOM 574 N N . GLN A 1 74 ? -19.790 5.531 0.967 1.00 61.72 74 GLN A N 1
ATOM 575 C CA . GLN A 1 74 ? -19.685 6.330 -0.268 1.00 61.72 74 GLN A CA 1
ATOM 576 C C . GLN A 1 74 ? -20.036 7.814 -0.067 1.00 61.72 74 GLN A C 1
ATOM 578 O O . GLN A 1 74 ? -19.547 8.670 -0.792 1.00 61.72 74 GLN A O 1
ATOM 583 N N . ALA A 1 75 ? -20.849 8.132 0.945 1.00 58.97 75 ALA A N 1
ATOM 584 C CA . ALA A 1 75 ? -21.188 9.507 1.297 1.00 58.97 75 ALA A CA 1
ATOM 585 C C . ALA A 1 75 ? -19.977 10.347 1.756 1.00 58.97 75 ALA A C 1
ATOM 587 O O . ALA A 1 75 ? -20.040 11.569 1.700 1.00 58.97 75 ALA A O 1
ATOM 588 N N . VAL A 1 76 ? -18.893 9.709 2.211 1.00 62.66 76 VAL A N 1
ATOM 589 C CA . VAL A 1 76 ? -17.748 10.370 2.860 1.00 62.66 76 VAL A CA 1
ATOM 590 C C . VAL A 1 76 ? -16.544 10.451 1.924 1.00 62.66 76 VAL A C 1
ATOM 592 O O . VAL A 1 76 ? -15.822 11.443 1.917 1.00 62.66 76 VAL A O 1
ATOM 595 N N . VAL A 1 77 ? -16.342 9.419 1.106 1.00 62.56 77 VAL A N 1
ATOM 596 C CA . VAL A 1 77 ? -15.317 9.393 0.059 1.00 62.56 77 VAL A CA 1
ATOM 597 C C . VAL A 1 77 ? -16.051 9.453 -1.274 1.00 62.56 77 VAL A C 1
ATOM 599 O O . VAL A 1 77 ? -16.324 8.426 -1.879 1.00 62.56 77 VAL A O 1
ATOM 602 N N . GLN A 1 78 ? -16.446 10.655 -1.697 1.00 66.88 78 GLN A N 1
ATOM 603 C CA . GLN A 1 78 ? -17.033 10.863 -3.030 1.00 66.88 78 GLN A CA 1
ATOM 604 C C . GLN A 1 78 ? -15.960 11.003 -4.117 1.00 66.88 78 GLN A C 1
ATOM 606 O O . GLN A 1 78 ? -16.242 10.811 -5.296 1.00 66.88 78 GLN A O 1
ATOM 611 N N . GLN A 1 79 ? -14.730 11.335 -3.719 1.00 75.75 79 GLN A N 1
ATOM 612 C CA . GLN A 1 79 ? -13.603 11.589 -4.608 1.00 75.75 79 GLN A CA 1
ATOM 613 C C . GLN A 1 79 ? -12.397 10.742 -4.210 1.00 75.75 79 GLN A C 1
ATOM 615 O O . GLN A 1 79 ? -12.212 10.404 -3.039 1.00 75.75 79 GLN A O 1
ATOM 620 N N . GLU A 1 80 ? -11.588 10.400 -5.210 1.00 87.25 80 GLU A N 1
ATOM 621 C CA . GLU A 1 80 ? -10.295 9.752 -5.023 1.00 87.25 80 GLU A CA 1
ATOM 622 C C . GLU A 1 80 ? -9.365 10.670 -4.226 1.00 87.25 80 GLU A C 1
ATOM 624 O O . GLU A 1 80 ? -9.224 11.853 -4.538 1.00 87.25 80 GLU A O 1
ATOM 629 N N . MET A 1 81 ? -8.746 10.130 -3.176 1.00 89.31 81 MET A N 1
ATOM 630 C CA . MET A 1 81 ? -7.815 10.877 -2.336 1.00 89.31 81 MET A CA 1
ATOM 631 C C . MET A 1 81 ? -6.442 10.226 -2.368 1.00 89.31 81 MET A C 1
ATOM 633 O O . MET A 1 81 ? -6.300 9.040 -2.078 1.00 89.31 81 MET A O 1
ATOM 637 N N . HIS A 1 82 ? -5.424 11.027 -2.659 1.00 92.44 82 HIS A N 1
ATOM 638 C CA . HIS A 1 82 ? -4.041 10.584 -2.738 1.00 92.44 82 HIS A CA 1
ATOM 639 C C . HIS A 1 82 ? -3.259 11.147 -1.561 1.00 92.44 82 HIS A C 1
ATOM 641 O O . HIS A 1 82 ? -3.310 12.347 -1.296 1.00 92.44 82 HIS A O 1
ATOM 647 N N . VAL A 1 83 ? -2.511 10.292 -0.873 1.00 94.06 83 VAL A N 1
ATOM 648 C CA . VAL A 1 83 ? -1.555 10.729 0.145 1.00 94.06 83 VAL A CA 1
ATOM 649 C C . VAL A 1 83 ? -0.234 10.013 -0.054 1.00 94.06 83 VAL A C 1
ATOM 651 O O . VAL A 1 83 ? -0.206 8.850 -0.456 1.00 94.06 83 VAL A O 1
ATOM 654 N N . VAL A 1 84 ? 0.859 10.688 0.275 1.00 96.69 84 VAL A N 1
ATOM 655 C CA . VAL A 1 84 ? 2.202 10.112 0.215 1.00 96.69 84 VAL A CA 1
ATOM 656 C C . VAL A 1 84 ? 2.770 10.035 1.626 1.00 96.69 84 VAL A C 1
ATOM 658 O O . VAL A 1 84 ? 2.568 10.928 2.447 1.00 96.69 84 VAL A O 1
ATOM 661 N N . VAL A 1 85 ? 3.450 8.937 1.938 1.00 97.25 85 VAL A N 1
ATOM 662 C CA . VAL A 1 85 ? 4.144 8.723 3.212 1.00 97.25 85 VAL A CA 1
ATOM 663 C C . VAL A 1 85 ? 5.515 8.108 2.962 1.00 97.25 85 VAL A C 1
ATOM 665 O O . VAL A 1 85 ? 5.742 7.456 1.946 1.00 97.25 85 VAL A O 1
ATOM 668 N N . LEU A 1 86 ? 6.415 8.220 3.939 1.00 97.06 86 LEU A N 1
ATOM 669 C CA . LEU A 1 86 ? 7.663 7.455 3.921 1.00 97.06 86 LEU A CA 1
ATOM 670 C C . LEU A 1 86 ? 7.352 5.955 4.040 1.00 97.06 86 LEU A C 1
ATOM 672 O O . LEU A 1 86 ? 6.847 5.495 5.073 1.00 97.06 86 LEU A O 1
ATOM 676 N N . ALA A 1 87 ? 7.714 5.172 3.023 1.00 96.56 87 ALA A N 1
ATOM 677 C CA . ALA A 1 87 ? 7.406 3.745 2.937 1.00 96.56 87 ALA A CA 1
ATOM 678 C C . ALA A 1 87 ? 7.986 2.960 4.125 1.00 96.56 87 ALA A C 1
ATOM 680 O O . ALA A 1 87 ? 7.317 2.117 4.729 1.00 96.56 87 ALA A O 1
ATOM 681 N N . ARG A 1 88 ? 9.219 3.291 4.534 1.00 95.69 88 ARG A N 1
ATOM 682 C CA . ARG A 1 88 ? 9.865 2.684 5.709 1.00 95.69 88 ARG A CA 1
ATOM 683 C C . ARG A 1 88 ? 9.152 3.032 7.015 1.00 95.69 88 ARG A C 1
ATOM 685 O O . ARG A 1 88 ? 8.993 2.150 7.857 1.00 95.69 88 ARG A O 1
ATOM 692 N N . ALA A 1 89 ? 8.694 4.273 7.183 1.00 95.25 89 ALA A N 1
ATOM 693 C CA . ALA A 1 89 ? 7.959 4.684 8.381 1.00 95.25 89 ALA A CA 1
ATOM 694 C C . ALA A 1 89 ? 6.613 3.952 8.476 1.00 95.25 89 ALA A C 1
ATOM 696 O O . ALA A 1 89 ? 6.264 3.441 9.542 1.00 95.25 89 ALA A O 1
ATOM 697 N N . LEU A 1 90 ? 5.907 3.816 7.348 1.00 96.50 90 LEU A N 1
ATOM 698 C CA . LEU A 1 90 ? 4.689 3.015 7.250 1.00 96.50 90 LEU A CA 1
ATOM 699 C C . LEU A 1 90 ? 4.952 1.542 7.606 1.00 96.50 90 LEU A C 1
ATOM 701 O O . LEU A 1 90 ? 4.242 0.961 8.428 1.00 96.50 90 LEU A O 1
ATOM 705 N N . ALA A 1 91 ? 6.014 0.948 7.054 1.00 95.25 91 ALA A N 1
ATOM 706 C CA . ALA A 1 91 ? 6.397 -0.432 7.346 1.00 95.25 91 ALA A CA 1
ATOM 707 C C . ALA A 1 91 ? 6.751 -0.648 8.829 1.00 95.25 91 ALA A C 1
ATOM 709 O O . ALA A 1 91 ? 6.411 -1.689 9.394 1.00 95.25 91 ALA A O 1
ATOM 710 N N . VAL A 1 92 ? 7.424 0.314 9.467 1.00 93.50 92 VAL A N 1
ATOM 711 C CA . VAL A 1 92 ? 7.756 0.270 10.901 1.00 93.50 92 VAL A CA 1
ATOM 712 C C . VAL A 1 92 ? 6.501 0.410 11.756 1.00 93.50 92 VAL A C 1
ATOM 714 O O . VAL A 1 92 ? 6.302 -0.399 12.662 1.00 93.50 92 VAL A O 1
ATOM 717 N N . ALA A 1 93 ? 5.616 1.359 11.442 1.00 92.94 93 ALA A N 1
ATOM 718 C CA . ALA A 1 93 ? 4.345 1.527 12.147 1.00 92.94 93 ALA A CA 1
ATOM 719 C C . ALA A 1 93 ? 3.484 0.254 12.075 1.00 92.94 93 ALA A C 1
ATOM 721 O O . ALA A 1 93 ? 2.845 -0.127 13.053 1.00 92.94 93 ALA A O 1
ATOM 722 N N . LEU A 1 94 ? 3.538 -0.457 10.946 1.00 91.56 94 LEU A N 1
ATOM 723 C CA . LEU A 1 94 ? 2.868 -1.741 10.776 1.00 91.56 94 LEU A CA 1
ATOM 724 C C . LEU A 1 94 ? 3.538 -2.909 11.517 1.00 91.56 94 LEU A C 1
ATOM 726 O O . LEU A 1 94 ? 2.839 -3.843 11.911 1.00 91.56 94 LEU A O 1
ATOM 730 N N . ARG A 1 95 ? 4.864 -2.873 11.713 1.00 85.50 95 ARG A N 1
ATOM 731 C CA . ARG A 1 95 ? 5.620 -3.876 12.491 1.00 85.50 95 ARG A CA 1
ATOM 732 C C . ARG A 1 95 ? 5.529 -3.673 14.000 1.00 85.50 95 ARG A C 1
ATOM 734 O O . ARG A 1 95 ? 5.612 -4.652 14.729 1.00 85.50 95 ARG A O 1
ATOM 741 N N . GLY A 1 96 ? 5.352 -2.435 14.464 1.00 67.19 96 GLY A N 1
ATOM 742 C CA . GLY A 1 96 ? 5.237 -2.091 15.889 1.00 67.19 96 GLY A CA 1
ATOM 743 C C . GLY A 1 96 ? 4.008 -2.690 16.588 1.00 67.19 96 GLY A C 1
ATOM 744 O O . GLY A 1 96 ? 3.865 -2.582 17.805 1.00 67.19 96 GLY A O 1
ATOM 745 N N . SER A 1 97 ? 3.126 -3.350 15.837 1.00 64.06 97 SER A N 1
ATOM 746 C CA . SER A 1 97 ? 2.039 -4.148 16.382 1.00 64.06 97 SER A CA 1
ATOM 747 C C . SER A 1 97 ? 2.494 -5.600 16.621 1.00 64.06 97 SER A C 1
ATOM 749 O O . SER A 1 97 ? 3.059 -6.206 15.712 1.00 64.06 97 SER A O 1
ATOM 751 N N . PRO A 1 98 ? 2.228 -6.209 17.794 1.00 63.81 98 PRO A N 1
ATOM 752 C CA . PRO A 1 98 ? 2.352 -7.636 18.022 1.00 63.81 98 PRO A CA 1
ATOM 753 C C . PRO A 1 98 ? 1.408 -8.340 17.049 1.00 63.81 98 PRO A C 1
ATOM 755 O O . PRO A 1 98 ? 0.220 -8.524 17.297 1.00 63.81 98 PRO A O 1
ATOM 758 N N . GLN A 1 99 ? 1.970 -8.745 15.912 1.00 62.62 99 GLN A N 1
ATOM 759 C CA . GLN A 1 99 ? 1.289 -9.420 14.802 1.00 62.62 99 GLN A CA 1
ATOM 760 C C . GLN A 1 99 ? 0.499 -10.665 15.226 1.00 62.62 99 GLN A C 1
ATOM 762 O O . GLN A 1 99 ? -0.331 -11.157 14.464 1.00 62.62 99 GLN A O 1
ATOM 767 N N . ARG A 1 100 ? 0.781 -11.203 16.417 1.00 66.19 100 ARG A N 1
ATOM 768 C CA . ARG A 1 100 ? 0.087 -12.358 16.987 1.00 66.19 100 ARG A CA 1
ATOM 769 C C . ARG A 1 100 ? -1.179 -11.998 17.765 1.00 66.19 100 ARG A C 1
ATOM 771 O O . ARG A 1 100 ? -2.017 -12.874 17.911 1.00 66.19 100 ARG A O 1
ATOM 778 N N . THR A 1 101 ? -1.327 -10.763 18.247 1.00 77.44 101 THR A N 1
ATOM 779 C CA . THR A 1 101 ? -2.449 -10.368 19.122 1.00 77.44 101 THR A CA 1
ATOM 780 C C . THR A 1 101 ? -3.344 -9.277 18.536 1.00 77.44 101 THR A C 1
ATOM 782 O O . THR A 1 101 ? -4.342 -8.916 19.154 1.00 77.44 101 THR A O 1
ATOM 785 N N . ALA A 1 102 ? -3.016 -8.747 17.353 1.00 82.06 102 ALA A N 1
ATOM 786 C CA . ALA A 1 102 ? -3.893 -7.830 16.634 1.00 82.06 102 ALA A CA 1
ATOM 787 C C . ALA A 1 102 ? -5.053 -8.579 15.959 1.00 82.06 102 ALA A C 1
ATOM 789 O O . ALA A 1 102 ? -4.836 -9.464 15.131 1.00 82.06 102 ALA A O 1
ATOM 790 N N . GLU A 1 103 ? -6.279 -8.184 16.289 1.00 87.12 103 GLU A N 1
ATOM 791 C CA . GLU A 1 103 ? -7.519 -8.725 15.719 1.00 87.12 103 GLU A CA 1
ATO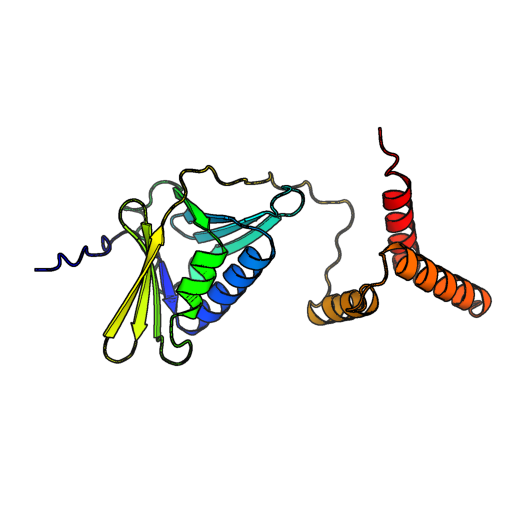M 792 C C . GLU A 1 103 ? -7.893 -8.048 14.394 1.00 87.12 103 GLU A C 1
ATOM 794 O O . GLU A 1 103 ? -8.570 -8.642 13.546 1.00 87.12 103 GLU A O 1
ATOM 799 N N . GLY A 1 104 ? -7.433 -6.811 14.207 1.00 90.94 104 GLY A N 1
ATOM 800 C CA . GLY A 1 104 ? -7.678 -6.014 13.018 1.00 90.94 104 GLY A CA 1
ATOM 801 C C . GLY A 1 104 ? -6.865 -4.723 12.980 1.00 90.94 104 GLY A C 1
ATOM 802 O O . GLY A 1 104 ? -6.100 -4.399 13.896 1.00 90.94 104 GLY A O 1
ATOM 803 N N . LEU A 1 105 ? -7.015 -4.002 11.874 1.00 93.38 105 LEU A N 1
ATOM 804 C CA . LEU A 1 105 ? -6.384 -2.707 11.640 1.00 93.38 105 LEU A CA 1
ATOM 805 C C . LEU A 1 105 ? -7.385 -1.767 10.974 1.00 93.38 105 LEU A C 1
ATOM 807 O O . LEU A 1 105 ? -7.939 -2.100 9.932 1.00 93.38 105 LEU A O 1
ATOM 811 N N . LEU A 1 106 ? -7.556 -0.582 11.547 1.00 93.44 106 LEU A N 1
ATOM 812 C CA . LEU A 1 106 ? -8.239 0.540 10.919 1.00 93.44 106 LEU A CA 1
ATOM 813 C C . LEU A 1 106 ? -7.200 1.460 10.279 1.00 93.44 106 LEU A C 1
ATOM 815 O O . LEU A 1 106 ? -6.250 1.887 10.940 1.00 93.44 106 LEU A O 1
ATOM 819 N N . ILE A 1 107 ? -7.392 1.764 9.000 1.00 94.44 107 ILE A N 1
ATOM 820 C CA . ILE A 1 107 ? -6.576 2.699 8.226 1.00 94.44 107 ILE A CA 1
ATOM 821 C C . ILE A 1 107 ? -7.455 3.894 7.892 1.00 94.44 107 ILE A C 1
ATOM 823 O O . ILE A 1 107 ? -8.486 3.734 7.247 1.00 94.44 107 ILE A O 1
ATOM 827 N N . GLY A 1 108 ? -7.050 5.085 8.310 1.00 92.19 108 GLY A N 1
ATOM 828 C CA . GLY A 1 108 ? -7.774 6.315 8.005 1.00 92.19 108 GLY A CA 1
ATOM 829 C C . GLY A 1 108 ? -6.863 7.529 8.052 1.00 92.19 108 GLY A C 1
ATOM 830 O O . GLY A 1 108 ? -5.658 7.415 8.280 1.00 92.19 108 GLY A O 1
ATOM 831 N N . LEU A 1 109 ? -7.443 8.706 7.859 1.00 90.00 109 LEU A N 1
ATOM 832 C CA . LEU A 1 109 ? -6.724 9.976 7.859 1.00 90.00 109 LEU A CA 1
ATOM 833 C C . LEU A 1 109 ? -7.225 10.859 9.003 1.00 90.00 109 LEU A C 1
ATOM 835 O O . LEU A 1 109 ? -8.408 10.851 9.339 1.00 90.00 109 LEU A O 1
ATOM 839 N N . ALA A 1 110 ? -6.318 11.608 9.626 1.00 88.25 110 ALA A N 1
ATOM 840 C CA . ALA A 1 110 ? -6.661 12.602 10.639 1.00 88.25 110 ALA A CA 1
ATOM 841 C C . ALA A 1 110 ? -5.749 13.827 10.498 1.00 88.25 110 ALA A C 1
ATOM 843 O O . ALA A 1 110 ? -4.605 13.824 10.966 1.00 88.25 110 ALA A O 1
ATOM 844 N N . GLY A 1 111 ? -6.262 14.875 9.847 1.00 85.94 111 GLY A N 1
ATOM 845 C CA . GLY A 1 111 ? -5.458 16.026 9.434 1.00 85.94 111 GLY A CA 1
ATOM 846 C C . GLY A 1 111 ? -4.341 15.591 8.481 1.00 85.94 111 GLY A C 1
ATOM 847 O O . GLY A 1 111 ? -4.563 14.761 7.609 1.00 85.94 111 GLY A O 1
ATOM 848 N N . GLN A 1 112 ? -3.122 16.083 8.703 1.00 89.31 112 GLN A N 1
ATOM 849 C CA . GLN A 1 112 ? -1.937 15.759 7.891 1.00 89.31 112 GLN A CA 1
ATOM 850 C C . GLN A 1 112 ? -1.220 14.470 8.328 1.00 89.31 112 GLN A C 1
ATOM 852 O O . GLN A 1 112 ? 0.013 14.388 8.352 1.00 89.31 112 GLN A O 1
ATOM 857 N N . ARG A 1 113 ? -1.977 13.465 8.781 1.00 92.62 113 ARG A N 1
ATOM 858 C CA . ARG A 1 113 ? -1.416 12.197 9.268 1.00 92.62 113 ARG A CA 1
ATOM 859 C C . ARG A 1 113 ? -2.269 11.013 8.840 1.00 92.62 113 ARG A C 1
ATOM 861 O O . ARG A 1 113 ? -3.482 11.003 9.047 1.00 92.62 113 ARG A O 1
ATOM 868 N N . LEU A 1 114 ? -1.598 9.975 8.354 1.00 93.94 114 LEU A N 1
ATOM 869 C CA . LEU A 1 114 ? -2.161 8.642 8.208 1.00 93.94 114 LEU A CA 1
ATOM 870 C C . LEU A 1 114 ? -2.236 7.981 9.582 1.00 93.94 114 LEU A C 1
ATOM 872 O O . LEU A 1 114 ? -1.244 7.899 10.309 1.00 93.94 114 LEU A O 1
ATOM 876 N N . VAL A 1 115 ? -3.418 7.508 9.949 1.00 93.06 115 VAL A N 1
ATOM 877 C CA . VAL A 1 115 ? -3.666 6.854 11.227 1.00 93.06 115 VAL A CA 1
ATOM 878 C C . VAL A 1 115 ? -3.855 5.362 11.015 1.00 93.06 115 VAL A C 1
ATOM 880 O O . VAL A 1 115 ? -4.691 4.931 10.225 1.00 93.06 115 VAL A O 1
ATOM 883 N N . LEU A 1 116 ? -3.084 4.584 11.770 1.00 93.94 116 LEU A N 1
ATOM 884 C CA . LEU A 1 116 ? -3.168 3.132 11.846 1.00 93.94 116 LEU A CA 1
ATOM 885 C C . LEU A 1 116 ? -3.601 2.763 13.262 1.00 93.94 116 LEU A C 1
ATOM 887 O O . LEU A 1 116 ? -2.835 2.943 14.210 1.00 93.94 116 LEU A O 1
ATOM 891 N N . GLU A 1 117 ? -4.826 2.281 13.428 1.00 92.62 117 GLU A N 1
ATOM 892 C CA . GLU A 1 117 ? -5.353 1.851 14.725 1.00 92.62 117 GLU A CA 1
ATOM 893 C C . GLU A 1 117 ? -5.508 0.332 14.757 1.00 92.62 117 GLU A C 1
ATOM 895 O O . GLU A 1 117 ? -6.347 -0.246 14.074 1.00 92.62 117 GLU A O 1
ATOM 900 N N . PHE A 1 118 ? -4.681 -0.319 15.567 1.00 91.75 118 PHE A N 1
ATOM 901 C CA . PHE A 1 118 ? -4.732 -1.753 15.806 1.00 91.75 118 PHE A CA 1
ATOM 902 C C . PHE A 1 118 ? -5.702 -2.060 16.936 1.00 91.75 118 PHE A C 1
ATOM 904 O O . PHE A 1 118 ? -5.552 -1.535 18.044 1.00 91.75 118 PHE A O 1
ATOM 911 N N . THR A 1 119 ? -6.640 -2.962 16.676 1.00 88.44 119 THR A N 1
ATOM 912 C CA . THR A 1 119 ? -7.507 -3.549 17.700 1.00 88.44 119 THR A CA 1
ATOM 913 C C . THR A 1 119 ? -6.845 -4.800 18.273 1.00 88.44 119 THR A C 1
ATOM 915 O O . THR A 1 119 ? -6.299 -5.621 17.533 1.00 88.44 1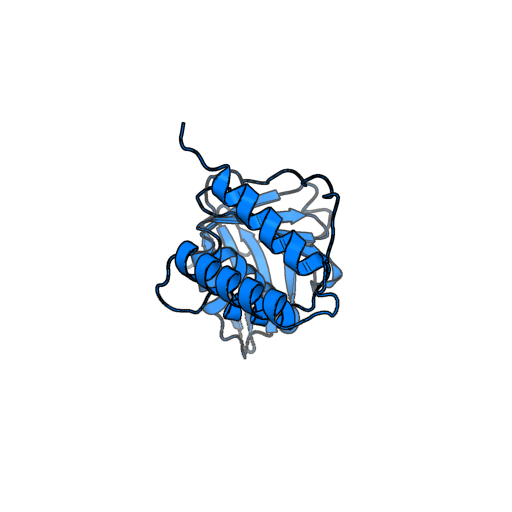19 THR A O 1
ATOM 918 N N . ARG A 1 120 ? -6.829 -4.926 19.602 1.00 86.69 120 ARG A N 1
ATOM 919 C CA . ARG A 1 120 ? -6.288 -6.083 20.331 1.00 86.69 120 ARG A CA 1
ATOM 920 C C . ARG A 1 120 ? -7.226 -6.440 21.480 1.00 86.69 120 ARG A C 1
ATOM 922 O O . ARG A 1 120 ? -7.926 -5.565 21.996 1.00 86.69 120 ARG A O 1
ATOM 929 N N . HIS A 1 121 ? -7.129 -7.671 21.970 1.00 78.69 121 HIS A N 1
ATOM 930 C CA . HIS A 1 121 ? -7.741 -8.050 23.239 1.00 78.69 121 HIS A CA 1
ATOM 931 C C . HIS A 1 121 ? -7.255 -7.109 24.354 1.00 78.69 121 HIS A C 1
ATOM 933 O O . HIS A 1 121 ? -6.061 -7.041 24.649 1.00 78.69 121 HIS A O 1
ATOM 939 N N . GLY A 1 122 ? -8.180 -6.352 24.947 1.00 77.12 122 GLY A N 1
ATOM 940 C CA . GLY A 1 122 ? -7.893 -5.436 26.053 1.00 77.12 122 GLY A CA 1
ATOM 941 C C . GLY A 1 122 ? -7.453 -4.020 25.662 1.00 77.12 122 GLY A C 1
ATOM 942 O O . GLY A 1 122 ? -7.129 -3.241 26.555 1.00 77.12 122 GLY A O 1
ATOM 943 N N . GLY A 1 123 ? -7.454 -3.635 24.376 1.00 85.25 123 GLY A N 1
ATOM 944 C CA . GLY A 1 123 ? -7.208 -2.232 24.027 1.00 85.25 123 GLY A CA 1
ATO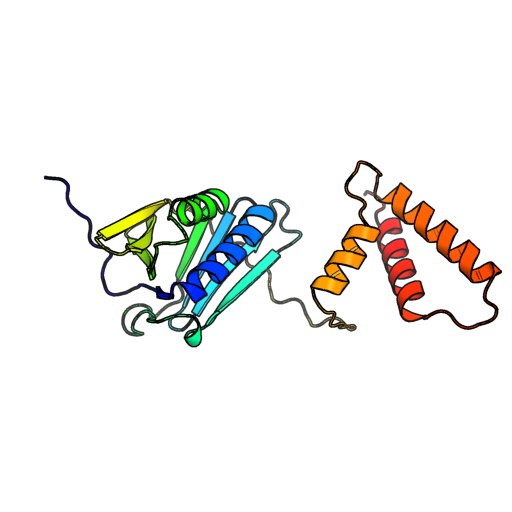M 945 C C . GLY A 1 123 ? -6.975 -1.914 22.553 1.00 85.25 123 GLY A C 1
ATOM 946 O O . GLY A 1 123 ? -7.054 -2.757 21.661 1.00 85.25 123 GLY A O 1
ATOM 947 N N . LYS A 1 124 ? -6.664 -0.639 22.305 1.00 88.25 124 LYS A N 1
ATOM 948 C CA . LYS A 1 124 ? -6.374 -0.089 20.977 1.00 88.25 124 LYS A CA 1
ATOM 949 C C . LYS A 1 124 ? -5.011 0.587 20.977 1.00 88.25 124 LYS A C 1
ATOM 951 O O . LYS A 1 124 ? -4.701 1.351 21.887 1.00 88.25 124 LYS A O 1
ATOM 956 N N . VAL A 1 125 ? -4.212 0.333 19.944 1.00 89.31 125 VAL A N 1
ATOM 957 C CA . VAL A 1 125 ? -2.913 0.994 19.749 1.00 89.31 125 VAL A CA 1
ATOM 958 C C . VAL A 1 125 ? -2.952 1.789 18.462 1.00 89.31 125 VAL A C 1
ATOM 960 O O . VAL A 1 125 ? -3.264 1.245 17.406 1.00 89.31 125 VAL A O 1
ATOM 963 N N . ARG A 1 126 ? -2.624 3.077 18.545 1.00 90.19 126 ARG A N 1
ATOM 964 C CA . ARG A 1 126 ? -2.718 4.001 17.420 1.00 90.19 126 ARG A CA 1
ATOM 965 C C . ARG A 1 126 ? -1.344 4.530 17.031 1.00 90.19 126 ARG A C 1
ATOM 967 O O . ARG A 1 126 ? -0.660 5.138 17.849 1.00 90.19 126 ARG A O 1
ATOM 974 N N . HIS A 1 127 ? -0.987 4.363 15.766 1.00 92.31 127 HIS A N 1
ATOM 975 C CA . HIS A 1 127 ? 0.192 4.964 15.154 1.00 92.31 127 HIS A CA 1
ATOM 976 C C . HIS A 1 127 ? -0.242 6.079 14.207 1.00 92.31 127 HIS A C 1
ATOM 978 O O . HIS A 1 127 ? -1.250 5.959 13.512 1.00 92.31 127 HIS A O 1
ATOM 984 N N . LYS A 1 128 ? 0.519 7.172 14.192 1.00 93.12 128 LYS A N 1
ATOM 985 C CA . LYS A 1 128 ? 0.303 8.303 13.289 1.00 93.12 128 LYS A CA 1
ATOM 986 C C . LYS A 1 128 ? 1.544 8.450 12.414 1.00 93.12 128 LYS A C 1
ATOM 988 O O . LYS A 1 128 ? 2.616 8.738 12.937 1.00 93.12 128 LYS A O 1
ATOM 993 N N . VAL A 1 129 ? 1.395 8.235 11.114 1.00 95.12 129 VAL A N 1
ATOM 994 C CA . VAL A 1 129 ? 2.454 8.404 10.117 1.00 95.12 129 VAL A CA 1
ATOM 995 C C . VAL A 1 129 ? 2.255 9.776 9.463 1.00 95.12 129 VAL A C 1
ATOM 997 O O . VAL A 1 129 ? 1.147 10.055 9.003 1.00 95.12 129 VAL A O 1
ATOM 1000 N N . PRO A 1 130 ? 3.261 10.666 9.477 1.00 95.38 130 PRO A N 1
ATOM 1001 C CA . PRO A 1 130 ? 3.141 11.972 8.838 1.00 95.38 130 PRO A CA 1
ATOM 1002 C C . PRO A 1 130 ? 2.981 11.811 7.324 1.00 95.38 130 PRO A C 1
ATOM 1004 O O . PRO A 1 130 ? 3.634 10.953 6.724 1.00 95.38 130 PRO A O 1
ATOM 1007 N N . LEU A 1 131 ? 2.106 12.626 6.735 1.00 95.75 131 LEU A N 1
ATOM 1008 C CA . LEU A 1 131 ? 1.999 12.739 5.284 1.00 95.75 131 LEU A CA 1
ATOM 1009 C C . LEU A 1 131 ? 3.150 13.600 4.753 1.00 95.75 131 LEU A C 1
ATOM 1011 O O . LEU A 1 131 ? 3.629 14.501 5.445 1.00 95.75 131 LEU A O 1
ATOM 1015 N N . LEU A 1 132 ? 3.598 13.291 3.543 1.00 95.69 132 LEU A N 1
ATOM 1016 C CA . LEU A 1 132 ? 4.530 14.107 2.781 1.00 95.69 132 LEU A CA 1
ATOM 1017 C C . LEU A 1 132 ? 3.737 15.047 1.877 1.00 95.69 132 LEU A C 1
ATOM 1019 O O . LEU A 1 132 ? 2.720 14.651 1.310 1.00 95.69 132 LEU A O 1
ATOM 1023 N N . ASP A 1 133 ? 4.219 16.279 1.746 1.00 91.56 133 ASP A N 1
ATOM 1024 C CA . ASP A 1 133 ? 3.643 17.285 0.854 1.00 91.56 133 ASP A CA 1
ATOM 1025 C C . ASP A 1 133 ? 4.218 17.114 -0.560 1.00 91.56 133 ASP A C 1
ATOM 1027 O O . ASP A 1 133 ? 4.996 17.928 -1.055 1.00 91.56 133 ASP A O 1
ATOM 1031 N N . THR A 1 134 ? 3.942 15.955 -1.159 1.00 90.75 134 THR A N 1
ATOM 1032 C CA . THR A 1 134 ? 4.416 15.570 -2.493 1.00 90.75 134 THR A CA 1
ATOM 1033 C C . THR A 1 134 ? 3.306 14.880 -3.276 1.00 90.75 134 THR A C 1
ATOM 1035 O O . THR A 1 134 ? 2.422 14.233 -2.708 1.00 90.75 134 THR A O 1
ATOM 1038 N N . SER A 1 135 ? 3.338 15.014 -4.602 1.00 88.50 135 SER A N 1
ATOM 1039 C CA . SER A 1 135 ? 2.439 14.274 -5.480 1.00 88.50 135 SER A CA 1
ATOM 1040 C C . SER A 1 135 ? 2.945 12.841 -5.679 1.00 88.50 135 SER A C 1
ATOM 1042 O O . SER A 1 135 ? 4.155 12.610 -5.761 1.00 88.50 135 SER A O 1
ATOM 1044 N N . PRO A 1 136 ? 2.043 11.849 -5.759 1.00 86.50 136 PRO A N 1
ATOM 1045 C CA . PRO A 1 136 ? 2.449 10.494 -6.080 1.00 86.50 136 PRO A CA 1
ATOM 1046 C C . PRO A 1 136 ? 2.928 10.430 -7.534 1.00 86.50 136 PRO A C 1
ATOM 1048 O O . PRO A 1 136 ? 2.226 10.866 -8.446 1.00 86.50 136 PRO A O 1
ATOM 1051 N N . PHE A 1 137 ? 4.096 9.834 -7.763 1.00 84.94 137 PHE A N 1
ATOM 1052 C CA . PHE A 1 137 ? 4.453 9.363 -9.096 1.00 84.94 137 PHE A CA 1
ATOM 1053 C C . PHE A 1 137 ? 3.528 8.195 -9.445 1.00 84.94 137 PHE A C 1
ATOM 1055 O O . PHE A 1 137 ? 3.456 7.235 -8.685 1.00 84.94 137 PHE A O 1
ATOM 1062 N N . LEU A 1 138 ? 2.789 8.294 -10.549 1.00 86.31 138 LEU A N 1
ATOM 1063 C CA . LEU A 1 138 ? 1.892 7.248 -11.035 1.00 86.31 138 LEU A CA 1
ATOM 1064 C C . LEU A 1 138 ? 2.198 7.035 -12.518 1.00 86.31 138 LEU A C 1
ATOM 1066 O O . LEU A 1 138 ? 1.735 7.828 -13.343 1.00 86.31 138 LEU A O 1
ATOM 1070 N N . PRO A 1 139 ? 3.004 6.022 -12.878 1.00 79.69 139 PRO A N 1
ATOM 1071 C CA . PRO A 1 139 ? 3.261 5.745 -14.279 1.00 79.69 139 PRO A CA 1
ATOM 1072 C C . PRO A 1 139 ? 1.945 5.352 -14.954 1.00 79.69 139 PRO A C 1
ATOM 1074 O O . PRO A 1 139 ? 1.119 4.648 -14.365 1.00 79.69 139 PRO A O 1
ATOM 1077 N N . GLY A 1 140 ? 1.747 5.820 -16.187 1.00 80.06 140 GLY A N 1
ATOM 1078 C CA . GLY A 1 140 ? 0.628 5.372 -17.011 1.00 80.06 140 GLY A CA 1
ATOM 1079 C C . GLY A 1 140 ? 0.674 3.856 -17.208 1.00 80.06 140 GLY A C 1
ATOM 1080 O O . GLY A 1 140 ? 1.744 3.247 -17.142 1.00 80.06 140 GLY A O 1
ATOM 1081 N N . GLU A 1 141 ? -0.485 3.242 -17.442 1.00 76.88 141 GLU A N 1
ATOM 1082 C CA . GLU A 1 141 ? -0.545 1.813 -17.736 1.00 76.88 141 GLU A CA 1
ATOM 1083 C C . GLU A 1 141 ? 0.240 1.537 -19.029 1.00 76.88 141 GLU A C 1
ATOM 1085 O O . GLU A 1 141 ? -0.083 2.116 -20.073 1.00 76.88 141 GLU A O 1
ATOM 1090 N N . PRO A 1 142 ? 1.305 0.714 -18.984 1.00 76.25 142 PRO A N 1
ATOM 1091 C CA . PRO A 1 142 ? 2.060 0.411 -20.185 1.00 76.25 142 PRO A CA 1
ATOM 1092 C C . PRO A 1 142 ? 1.171 -0.387 -21.148 1.00 76.25 142 PRO A C 1
ATOM 1094 O O . PRO A 1 142 ? 0.376 -1.222 -20.703 1.00 76.25 142 PRO A O 1
ATOM 1097 N N . PRO A 1 143 ? 1.303 -0.184 -22.469 1.00 83.44 143 PRO A N 1
ATOM 1098 C CA . PRO A 1 143 ? 0.594 -1.010 -23.433 1.00 83.44 143 PRO A CA 1
ATOM 1099 C C . PRO A 1 143 ? 0.979 -2.480 -23.238 1.00 83.44 143 PRO A C 1
ATOM 1101 O O . PRO A 1 143 ? 2.129 -2.799 -22.921 1.00 83.44 143 PRO A O 1
ATOM 1104 N N . ALA A 1 144 ? 0.018 -3.385 -23.441 1.00 81.56 144 ALA A N 1
ATOM 1105 C CA . ALA A 1 144 ? 0.286 -4.814 -23.377 1.00 81.56 144 ALA A CA 1
ATOM 1106 C C . ALA A 1 144 ? 1.420 -5.168 -24.352 1.00 81.56 144 ALA A C 1
ATOM 1108 O O . ALA A 1 144 ? 1.336 -4.904 -25.553 1.00 81.56 144 ALA A O 1
ATOM 1109 N N . GLY A 1 145 ? 2.498 -5.746 -23.820 1.00 81.81 145 GLY A N 1
ATOM 1110 C CA . GLY A 1 145 ? 3.619 -6.191 -24.634 1.00 81.81 145 GLY A CA 1
ATOM 1111 C C . GLY A 1 145 ? 3.210 -7.331 -25.577 1.00 81.81 145 GLY A C 1
ATOM 1112 O O . GLY A 1 145 ? 2.263 -8.067 -25.293 1.00 81.81 145 GLY A O 1
ATOM 1113 N N . PRO A 1 146 ? 3.954 -7.553 -26.674 1.00 87.44 146 PRO A N 1
ATOM 1114 C CA . PRO A 1 146 ? 3.668 -8.627 -27.632 1.00 87.44 146 PRO A CA 1
ATOM 1115 C C . PRO A 1 146 ? 3.844 -10.035 -27.036 1.00 87.44 146 PRO A C 1
ATOM 1117 O O . PRO A 1 146 ? 3.477 -11.035 -27.656 1.00 87.44 146 PRO A O 1
ATOM 1120 N N . HIS A 1 147 ? 4.443 -10.132 -25.848 1.00 89.56 147 HIS A N 1
ATOM 1121 C CA . HIS A 1 147 ? 4.752 -11.378 -25.168 1.00 89.56 147 HIS A CA 1
ATOM 1122 C C . HIS A 1 147 ? 4.300 -11.302 -23.712 1.00 89.56 147 HIS A C 1
ATOM 1124 O O . HIS A 1 147 ? 4.644 -10.366 -22.994 1.00 89.56 147 HIS A O 1
ATOM 1130 N N . ALA A 1 148 ? 3.569 -12.323 -23.272 1.00 86.94 148 ALA A N 1
ATOM 1131 C CA . ALA A 1 148 ? 3.176 -12.512 -21.885 1.00 86.94 148 ALA A CA 1
ATOM 1132 C C . ALA A 1 148 ? 3.561 -13.927 -21.450 1.00 86.94 148 ALA A C 1
ATOM 1134 O O . ALA A 1 148 ? 3.355 -14.893 -22.185 1.00 86.94 148 ALA A O 1
ATOM 1135 N N . ALA A 1 149 ? 4.118 -14.050 -20.249 1.00 87.25 149 ALA A N 1
ATOM 1136 C CA . ALA A 1 149 ? 4.426 -15.331 -19.633 1.00 87.25 149 ALA A CA 1
ATOM 1137 C C . ALA A 1 149 ? 3.919 -15.329 -18.191 1.00 87.25 149 ALA A C 1
ATOM 1139 O O . ALA A 1 149 ? 4.061 -14.339 -17.474 1.00 87.25 149 ALA A O 1
ATOM 1140 N N . ALA A 1 150 ? 3.344 -16.450 -17.763 1.00 88.38 150 ALA A N 1
ATOM 1141 C CA . ALA A 1 150 ? 2.909 -16.664 -16.391 1.00 88.38 150 ALA A CA 1
ATOM 1142 C C . ALA A 1 150 ? 3.710 -17.823 -15.795 1.00 88.38 150 ALA A C 1
ATOM 1144 O O . ALA A 1 150 ? 3.738 -18.923 -16.345 1.00 88.38 150 ALA A O 1
ATOM 1145 N N . LEU A 1 151 ? 4.370 -17.571 -14.668 1.00 88.50 151 LEU A N 1
ATOM 1146 C CA . LEU A 1 151 ? 5.172 -18.557 -13.949 1.00 88.50 151 LEU A CA 1
ATOM 1147 C C . LEU A 1 151 ? 4.763 -18.562 -12.479 1.00 88.50 151 LEU A C 1
ATOM 1149 O O . LEU A 1 151 ? 4.400 -17.529 -11.914 1.00 88.50 151 LEU A O 1
ATOM 1153 N N . ALA A 1 152 ? 4.854 -19.725 -11.836 1.00 90.12 152 ALA A N 1
ATOM 1154 C CA . ALA A 1 152 ? 4.657 -19.808 -10.396 1.00 90.12 152 ALA A CA 1
ATOM 1155 C C . ALA A 1 152 ? 5.733 -18.962 -9.679 1.00 90.12 152 ALA A C 1
ATOM 1157 O O . ALA A 1 152 ? 6.919 -19.135 -9.981 1.00 90.12 152 ALA A O 1
ATOM 1158 N N . PRO A 1 153 ? 5.380 -18.117 -8.690 1.00 86.12 153 PRO A N 1
ATOM 1159 C CA . PRO A 1 153 ? 6.347 -17.244 -8.018 1.00 86.12 153 PRO A CA 1
ATOM 1160 C C . PRO A 1 153 ? 7.557 -17.986 -7.435 1.00 86.12 153 PRO A C 1
ATOM 1162 O O . PRO A 1 153 ? 8.678 -17.501 -7.521 1.00 86.12 153 PRO A O 1
ATOM 1165 N N . GLY A 1 154 ? 7.359 -19.197 -6.899 1.00 87.44 154 GLY A N 1
ATOM 1166 C CA . GLY A 1 154 ? 8.453 -20.018 -6.366 1.00 87.44 154 GLY A CA 1
ATOM 1167 C C . GLY A 1 154 ? 9.373 -20.620 -7.435 1.00 87.44 154 GLY A C 1
ATOM 1168 O O . GLY A 1 154 ? 10.512 -20.970 -7.140 1.00 87.44 154 GLY A O 1
ATOM 1169 N N . LEU A 1 155 ? 8.909 -20.766 -8.679 1.00 87.62 155 LEU A N 1
ATOM 1170 C CA . LEU A 1 155 ? 9.779 -21.129 -9.798 1.00 87.62 155 LEU A CA 1
ATOM 1171 C C . LEU A 1 155 ? 10.578 -19.909 -10.258 1.00 87.62 155 LEU A C 1
ATOM 1173 O O . LEU A 1 155 ? 11.791 -20.013 -10.394 1.00 87.62 155 LEU A O 1
ATOM 1177 N N . LEU A 1 156 ? 9.919 -18.755 -10.407 1.00 86.94 156 LEU A N 1
ATOM 1178 C CA . LEU A 1 156 ? 10.588 -17.504 -10.762 1.00 86.94 15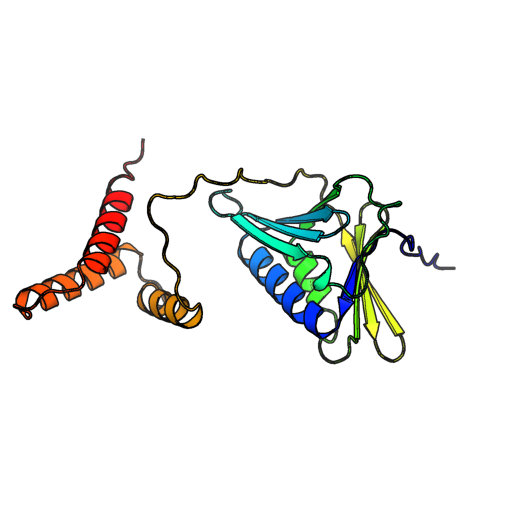6 LEU A CA 1
ATOM 1179 C C . LEU A 1 156 ? 11.682 -17.143 -9.748 1.00 86.94 156 LEU A C 1
ATOM 1181 O O . LEU A 1 156 ? 12.799 -16.858 -10.153 1.00 86.94 156 LEU A O 1
ATOM 1185 N N . ALA A 1 157 ? 11.392 -17.233 -8.447 1.00 81.50 157 ALA A N 1
ATOM 1186 C CA . ALA A 1 157 ? 12.372 -16.976 -7.393 1.00 81.50 157 ALA A CA 1
ATOM 1187 C C . ALA A 1 157 ? 13.607 -17.881 -7.517 1.00 81.50 157 ALA A C 1
ATOM 1189 O O . ALA A 1 157 ? 14.719 -17.378 -7.528 1.00 81.50 157 ALA A O 1
ATOM 1190 N N . ARG A 1 158 ? 13.422 -19.194 -7.721 1.00 83.00 158 ARG A N 1
ATOM 1191 C CA . ARG A 1 158 ? 14.544 -20.131 -7.912 1.00 83.00 158 ARG A CA 1
ATOM 1192 C C . ARG A 1 158 ? 15.372 -19.813 -9.153 1.00 83.00 158 ARG A C 1
ATOM 1194 O O . ARG A 1 158 ? 16.592 -19.904 -9.106 1.00 83.00 158 ARG A O 1
ATOM 1201 N N . VAL A 1 159 ? 14.721 -19.446 -10.258 1.00 87.19 159 VAL A N 1
ATOM 1202 C CA . VAL A 1 159 ? 15.428 -19.018 -11.474 1.00 87.19 159 VAL A CA 1
ATOM 1203 C C . VAL A 1 159 ? 16.247 -17.762 -11.185 1.00 87.19 159 VAL A C 1
ATOM 1205 O O . VAL A 1 159 ? 17.426 -17.727 -11.516 1.00 87.19 159 VAL A O 1
ATOM 1208 N N . LEU A 1 160 ? 15.662 -16.769 -10.511 1.00 83.56 160 LEU A N 1
ATOM 1209 C CA . LEU A 1 160 ? 16.366 -15.545 -10.132 1.00 83.56 160 LEU A CA 1
ATOM 1210 C C . LEU A 1 160 ? 17.531 -15.816 -9.172 1.00 83.56 160 LEU A C 1
ATOM 1212 O O . LEU A 1 160 ? 18.597 -15.253 -9.377 1.00 83.56 160 LEU A O 1
ATOM 1216 N N . ASP A 1 161 ? 17.375 -16.711 -8.196 1.00 80.88 161 ASP A N 1
ATOM 1217 C CA . ASP A 1 161 ? 18.447 -17.098 -7.268 1.00 80.88 161 ASP A CA 1
ATOM 1218 C C . ASP A 1 161 ? 19.619 -17.782 -7.998 1.00 80.88 161 ASP A C 1
ATOM 1220 O O . ASP A 1 161 ? 20.781 -17.602 -7.632 1.00 80.88 161 ASP A O 1
ATOM 1224 N N . HIS A 1 162 ? 19.334 -18.551 -9.056 1.00 80.56 162 HIS A N 1
ATOM 1225 C CA . HIS A 1 162 ? 20.363 -19.137 -9.921 1.00 80.56 162 HIS A CA 1
ATOM 1226 C C . HIS A 1 162 ? 21.027 -18.103 -10.837 1.00 80.56 162 HIS A C 1
ATOM 1228 O O . HIS A 1 162 ? 22.225 -18.202 -11.106 1.00 80.56 162 HIS A O 1
ATOM 1234 N N . CYS A 1 163 ? 20.261 -17.125 -11.322 1.00 77.50 163 CYS A N 1
ATOM 1235 C CA . CYS A 1 163 ? 20.759 -16.071 -12.199 1.00 77.50 163 CYS A CA 1
ATOM 1236 C C . CYS A 1 163 ? 21.483 -14.957 -11.441 1.00 77.50 163 CYS A C 1
ATOM 1238 O O . CYS A 1 163 ? 22.313 -14.289 -12.031 1.00 77.50 163 CYS A O 1
ATOM 1240 N N . VAL A 1 164 ? 21.194 -14.734 -10.164 1.00 64.69 164 VAL A N 1
ATOM 1241 C CA . VAL A 1 164 ? 21.815 -13.684 -9.351 1.00 64.69 164 VAL A CA 1
ATOM 1242 C C . VAL A 1 164 ? 22.307 -14.335 -8.062 1.00 64.69 164 VAL A C 1
ATOM 1244 O O . VAL A 1 164 ? 21.655 -14.215 -7.021 1.00 64.69 164 VAL A O 1
ATOM 1247 N N . PRO A 1 165 ? 23.433 -15.076 -8.105 1.00 57.56 165 PRO A N 1
ATOM 1248 C CA . PRO A 1 165 ? 23.991 -15.656 -6.899 1.00 57.56 165 PRO A CA 1
ATOM 1249 C C . PRO A 1 165 ? 24.261 -14.527 -5.906 1.00 57.56 165 PRO A C 1
ATOM 1251 O O . PRO A 1 165 ? 24.905 -13.528 -6.228 1.00 57.56 165 PRO A O 1
ATOM 1254 N N . ALA A 1 166 ? 23.716 -14.674 -4.699 1.00 55.50 166 ALA A N 1
ATOM 1255 C CA . ALA A 1 166 ? 23.860 -13.723 -3.609 1.00 55.50 166 ALA A CA 1
ATOM 1256 C C . ALA A 1 166 ? 25.341 -13.599 -3.202 1.00 55.50 166 ALA A C 1
ATOM 1258 O O . ALA A 1 166 ? 25.813 -14.270 -2.289 1.00 55.50 166 ALA A O 1
ATOM 1259 N N . GLY A 1 167 ? 26.093 -12.763 -3.918 1.00 50.94 167 GLY A N 1
ATOM 1260 C CA . GLY A 1 167 ? 27.520 -12.560 -3.703 1.00 50.94 167 GLY A CA 1
ATOM 1261 C C . GLY A 1 167 ? 28.228 -12.007 -4.937 1.00 50.94 167 GLY A C 1
ATOM 1262 O O . GLY A 1 167 ? 28.555 -12.760 -5.845 1.00 50.94 167 GLY A O 1
ATOM 1263 N N . ARG A 1 168 ? 28.487 -10.691 -4.929 1.00 49.09 168 ARG A N 1
ATOM 1264 C CA . ARG A 1 168 ? 29.593 -9.987 -5.616 1.00 49.09 168 ARG A CA 1
ATOM 1265 C C . ARG A 1 168 ? 30.157 -10.651 -6.890 1.00 49.09 168 ARG A C 1
ATOM 1267 O O . ARG A 1 168 ? 31.345 -10.941 -6.949 1.00 49.09 168 ARG A O 1
ATOM 1274 N N . SER A 1 169 ? 29.338 -10.828 -7.913 1.00 46.12 169 SER A N 1
ATOM 1275 C CA . SER A 1 169 ? 29.818 -10.988 -9.288 1.00 46.12 169 SER A CA 1
ATOM 1276 C C . SER A 1 169 ? 29.028 -9.995 -10.126 1.00 46.12 169 SER A C 1
ATOM 1278 O O . SER A 1 169 ? 27.808 -9.892 -9.966 1.00 46.12 169 SER A O 1
ATOM 1280 N N . SER A 1 170 ? 29.720 -9.153 -10.898 1.00 47.72 170 SER A N 1
ATOM 1281 C CA . SER A 1 170 ? 29.045 -8.176 -11.755 1.00 47.72 170 SER A CA 1
ATOM 1282 C C . SER A 1 170 ? 28.112 -8.929 -12.709 1.00 47.72 170 SER A C 1
ATOM 1284 O O . SER A 1 170 ? 28.375 -10.083 -13.057 1.00 47.72 170 SER A O 1
ATOM 1286 N N . CYS A 1 171 ? 27.009 -8.305 -13.135 1.00 46.06 171 CYS A N 1
ATOM 1287 C CA . CYS A 1 171 ? 26.079 -8.914 -14.094 1.00 46.06 171 CYS A CA 1
ATOM 1288 C C . CYS A 1 171 ? 26.796 -9.495 -15.332 1.00 46.06 171 CYS A C 1
ATOM 1290 O O . CYS A 1 171 ? 26.343 -10.492 -15.890 1.00 46.06 171 CYS A O 1
ATOM 1292 N N . GLU A 1 172 ? 27.942 -8.932 -15.719 1.00 47.28 172 GLU A N 1
ATOM 1293 C CA . GLU A 1 172 ? 28.784 -9.401 -16.824 1.00 47.28 172 GLU A CA 1
ATOM 1294 C C . GLU A 1 172 ? 29.376 -10.800 -16.587 1.00 47.28 172 GLU A C 1
ATOM 1296 O O . GLU A 1 172 ? 29.394 -11.628 -17.498 1.00 47.28 172 GLU A O 1
ATOM 1301 N N . GLU A 1 173 ? 29.795 -11.116 -15.360 1.00 46.41 173 GLU A N 1
ATOM 1302 C CA . GLU A 1 173 ? 30.421 -12.400 -15.017 1.00 46.41 173 GLU A CA 1
ATOM 1303 C C . GLU A 1 173 ? 29.404 -13.554 -15.070 1.00 46.41 173 GLU A C 1
ATOM 1305 O O . GLU A 1 173 ? 29.704 -14.675 -15.488 1.00 46.41 173 GLU A O 1
ATOM 1310 N N . ILE A 1 174 ? 28.155 -13.259 -14.709 1.00 50.69 174 ILE A N 1
ATOM 1311 C CA . ILE A 1 174 ? 27.032 -14.200 -14.744 1.00 50.69 174 ILE A CA 1
ATOM 1312 C C . ILE A 1 174 ? 26.587 -14.452 -16.190 1.00 50.69 174 ILE A C 1
ATOM 1314 O O . ILE A 1 174 ? 26.318 -15.605 -16.550 1.00 50.69 174 ILE A O 1
ATOM 1318 N N . ILE A 1 175 ? 26.534 -13.401 -17.017 1.00 53.31 175 ILE A N 1
ATOM 1319 C CA . ILE A 1 175 ? 26.224 -13.499 -18.451 1.00 53.31 175 ILE A CA 1
ATOM 1320 C C . ILE A 1 175 ? 27.304 -14.324 -19.162 1.00 53.31 175 ILE A C 1
ATOM 1322 O O . ILE A 1 175 ? 26.968 -15.252 -19.900 1.00 53.31 175 ILE A O 1
ATOM 1326 N N . ALA A 1 176 ? 28.587 -14.075 -18.882 1.00 50.16 176 ALA A N 1
ATOM 1327 C CA . ALA A 1 176 ? 29.700 -14.842 -19.443 1.00 50.16 176 ALA A CA 1
ATOM 1328 C C . ALA A 1 176 ? 29.649 -16.327 -19.041 1.00 50.16 176 ALA A C 1
ATOM 1330 O O . ALA A 1 176 ? 29.829 -17.216 -19.877 1.00 50.16 176 ALA A O 1
ATOM 1331 N N . ARG A 1 177 ? 29.325 -16.622 -17.774 1.00 53.00 177 ARG A N 1
ATOM 1332 C CA . ARG A 1 177 ? 29.234 -18.003 -17.275 1.00 53.00 177 ARG A CA 1
ATOM 1333 C C . ARG A 1 177 ? 28.038 -18.762 -17.856 1.00 53.00 177 ARG A C 1
ATOM 1335 O O . ARG A 1 177 ? 28.164 -19.947 -18.161 1.00 53.00 177 ARG A O 1
ATOM 1342 N N . HIS A 1 178 ? 26.899 -18.095 -18.059 1.00 52.00 178 HIS A N 1
ATOM 1343 C CA . HIS A 1 178 ? 25.735 -18.697 -18.718 1.00 52.00 178 HIS A CA 1
ATOM 1344 C C . HIS A 1 178 ? 25.942 -18.877 -20.227 1.00 52.00 178 HIS A C 1
ATOM 1346 O O . HIS A 1 178 ? 25.502 -19.891 -20.766 1.00 52.00 178 HIS A O 1
ATOM 1352 N N . LEU A 1 179 ? 26.653 -17.966 -20.900 1.00 52.12 179 LEU A N 1
ATOM 1353 C CA . LEU A 1 179 ? 27.045 -18.140 -22.304 1.00 52.12 179 LEU A CA 1
ATOM 1354 C C . LEU A 1 179 ? 27.967 -19.356 -22.484 1.00 52.12 179 LEU A C 1
ATOM 1356 O O . LEU A 1 179 ? 27.698 -20.184 -23.349 1.00 52.12 179 LEU A O 1
ATOM 1360 N N . ALA A 1 180 ? 28.953 -19.549 -21.603 1.00 53.06 180 ALA A N 1
ATOM 1361 C CA . ALA A 1 180 ? 29.839 -20.717 -21.643 1.00 53.06 180 ALA A CA 1
ATOM 1362 C C . ALA A 1 180 ? 29.104 -22.051 -21.381 1.00 53.06 180 ALA A C 1
ATOM 1364 O O . ALA A 1 180 ? 29.428 -23.083 -21.972 1.00 53.06 180 ALA A O 1
ATOM 1365 N N . ILE A 1 181 ? 28.085 -22.048 -20.511 1.00 55.00 181 ILE A N 1
ATOM 1366 C CA . ILE A 1 181 ? 27.233 -23.226 -20.277 1.00 55.00 181 ILE A CA 1
ATOM 1367 C C . ILE A 1 181 ? 26.359 -23.514 -21.505 1.00 55.00 181 ILE A C 1
ATOM 1369 O O . ILE A 1 181 ? 26.208 -24.675 -21.880 1.00 55.00 181 ILE A O 1
ATOM 1373 N N . LEU A 1 182 ? 25.814 -22.484 -22.157 1.00 51.44 182 LEU A N 1
ATOM 1374 C CA . LEU A 1 182 ? 24.994 -22.644 -23.359 1.00 51.44 182 LEU A CA 1
ATOM 1375 C C . LEU A 1 182 ? 25.816 -23.141 -24.558 1.00 51.44 182 LEU A C 1
ATOM 1377 O O . LEU A 1 182 ? 25.368 -24.069 -25.224 1.00 51.44 182 LEU A O 1
ATOM 1381 N N . GLU A 1 183 ? 27.039 -22.642 -24.765 1.00 52.22 183 GLU A N 1
ATOM 1382 C CA . GLU A 1 183 ? 27.961 -23.151 -25.799 1.00 52.22 183 GLU A CA 1
ATOM 1383 C C . GLU A 1 183 ? 28.392 -24.608 -25.539 1.00 52.22 183 GLU A C 1
ATOM 1385 O O . GLU A 1 183 ? 28.525 -25.414 -26.463 1.00 52.22 183 GLU A O 1
ATOM 1390 N N . SER A 1 184 ? 28.554 -24.992 -24.269 1.00 46.88 184 SER A N 1
ATOM 1391 C CA . SER A 1 184 ? 28.851 -26.376 -23.865 1.00 46.88 184 SER A CA 1
ATOM 1392 C C . SER A 1 184 ? 27.669 -27.333 -24.091 1.00 46.88 184 SER A C 1
ATOM 1394 O O . SER A 1 184 ? 27.861 -28.497 -24.454 1.00 46.88 184 SER A O 1
ATOM 1396 N N . VAL A 1 185 ? 26.433 -26.846 -23.922 1.00 48.75 185 VAL A N 1
ATOM 1397 C CA . VAL A 1 185 ? 25.198 -27.607 -24.184 1.00 48.75 185 VAL A CA 1
ATOM 1398 C C . VAL A 1 185 ? 24.921 -27.719 -25.687 1.00 48.75 185 VAL A C 1
ATOM 1400 O O . VAL A 1 185 ? 24.531 -28.792 -26.148 1.00 48.75 185 VAL A O 1
ATOM 1403 N N . GLU A 1 186 ? 25.187 -26.666 -26.462 1.00 46.34 186 GLU A N 1
ATOM 1404 C CA . GLU A 1 186 ? 25.036 -26.649 -27.925 1.00 46.34 186 GLU A CA 1
ATOM 1405 C C . GLU A 1 186 ? 26.028 -27.610 -28.608 1.00 46.34 186 GLU A C 1
ATOM 1407 O O . GLU A 1 186 ? 25.655 -28.327 -29.534 1.00 46.34 186 GLU A O 1
ATOM 1412 N N . ASN A 1 187 ? 27.240 -27.762 -28.059 1.00 46.34 187 ASN A N 1
ATOM 1413 C CA . ASN A 1 187 ? 28.229 -28.737 -28.537 1.00 46.34 187 ASN A CA 1
ATOM 1414 C C . ASN A 1 187 ? 27.958 -30.197 -28.122 1.00 46.34 187 ASN A C 1
ATOM 1416 O O . ASN A 1 187 ? 28.578 -31.112 -28.667 1.00 46.34 187 ASN A O 1
ATOM 1420 N N . ARG A 1 188 ? 27.055 -30.455 -27.163 1.00 45.94 188 ARG A N 1
ATOM 1421 C CA . ARG A 1 188 ? 26.757 -31.818 -26.667 1.00 45.94 188 ARG A CA 1
ATOM 1422 C C . ARG A 1 188 ? 25.394 -32.364 -27.078 1.00 45.94 188 ARG A C 1
ATOM 1424 O O . ARG A 1 188 ? 25.197 -33.576 -27.010 1.00 45.94 188 ARG A O 1
ATOM 1431 N N . ALA A 1 189 ? 24.459 -31.523 -27.508 1.00 43.22 189 ALA A N 1
ATOM 1432 C CA . ALA A 1 189 ? 23.100 -31.950 -27.811 1.00 43.22 189 ALA A CA 1
ATOM 1433 C C . ALA A 1 189 ? 22.736 -31.695 -29.279 1.00 43.22 189 ALA A C 1
ATOM 1435 O O . ALA A 1 189 ? 22.155 -30.673 -29.627 1.00 43.22 189 ALA A O 1
ATOM 1436 N N . GLY A 1 190 ? 22.919 -32.712 -30.125 1.00 45.00 190 GLY A N 1
ATOM 1437 C CA . GLY A 1 190 ? 22.209 -32.845 -31.406 1.00 45.00 190 GLY A CA 1
ATOM 1438 C C . GLY A 1 190 ? 20.694 -33.075 -31.248 1.00 45.00 190 GLY A C 1
ATOM 1439 O O . GLY A 1 190 ? 20.097 -33.811 -32.030 1.00 45.00 190 GLY A O 1
ATOM 1440 N N . ARG A 1 191 ? 20.062 -32.515 -30.206 1.00 42.88 191 ARG A N 1
ATOM 1441 C CA . ARG A 1 191 ? 18.616 -32.556 -29.956 1.00 42.88 191 ARG A CA 1
ATOM 1442 C C . ARG A 1 191 ? 18.166 -31.213 -29.380 1.00 42.88 191 ARG A C 1
ATOM 1444 O O . ARG A 1 191 ? 18.550 -30.835 -28.281 1.00 42.88 191 ARG A O 1
ATOM 1451 N N . THR A 1 192 ? 17.363 -30.527 -30.189 1.00 46.56 192 THR A N 1
ATOM 1452 C CA . THR A 1 192 ? 16.594 -29.292 -29.959 1.00 46.56 192 THR A CA 1
ATOM 1453 C C . THR A 1 192 ? 16.521 -28.787 -28.507 1.00 46.56 192 THR A C 1
ATOM 1455 O O . THR A 1 192 ? 15.743 -29.334 -27.719 1.00 46.56 192 THR A O 1
ATOM 1458 N N . PRO A 1 193 ? 17.219 -27.691 -28.156 1.00 49.44 193 PRO A N 1
ATOM 1459 C CA . PRO A 1 193 ? 16.949 -26.969 -26.924 1.00 49.44 193 PRO A CA 1
ATOM 1460 C C . PRO A 1 193 ? 15.748 -26.032 -27.109 1.00 49.44 193 PRO A C 1
ATOM 1462 O O . PRO A 1 193 ? 15.479 -25.547 -28.207 1.00 49.44 193 PRO A O 1
ATOM 1465 N N . CYS A 1 194 ? 15.010 -25.778 -26.025 1.00 47.44 194 CYS A N 1
ATOM 1466 C CA . CYS A 1 194 ? 13.886 -24.844 -25.965 1.00 47.44 194 CYS A CA 1
ATOM 1467 C C . CYS A 1 194 ? 14.273 -23.459 -26.513 1.00 47.44 194 CYS A C 1
ATOM 1469 O O . CYS A 1 194 ? 14.836 -22.626 -25.799 1.00 47.44 194 CYS A O 1
ATOM 1471 N N . TRP A 1 195 ? 13.904 -23.197 -27.768 1.00 44.25 195 TRP A N 1
ATOM 1472 C CA . TRP A 1 195 ? 14.177 -21.957 -28.502 1.00 44.25 195 TRP A CA 1
ATOM 1473 C C . TRP A 1 195 ? 13.745 -20.695 -27.744 1.00 44.25 195 TRP A C 1
ATOM 1475 O O . TRP A 1 195 ? 14.365 -19.645 -27.889 1.00 44.25 195 TRP A O 1
ATOM 1485 N N . ALA A 1 196 ? 12.718 -20.794 -26.897 1.00 44.31 196 ALA A N 1
ATOM 1486 C CA . ALA A 1 196 ? 12.220 -19.683 -26.092 1.00 44.31 196 ALA A CA 1
ATOM 1487 C C . ALA A 1 196 ? 13.255 -19.164 -25.075 1.00 44.31 196 ALA A C 1
ATOM 1489 O O . ALA A 1 196 ? 13.412 -17.956 -24.925 1.00 44.31 196 ALA A O 1
ATOM 1490 N N . LEU A 1 197 ? 14.010 -20.058 -24.428 1.00 46.81 197 LEU A N 1
ATOM 1491 C CA . LEU A 1 197 ? 15.005 -19.689 -23.415 1.00 46.81 197 LEU A CA 1
ATOM 1492 C C . LEU A 1 197 ? 16.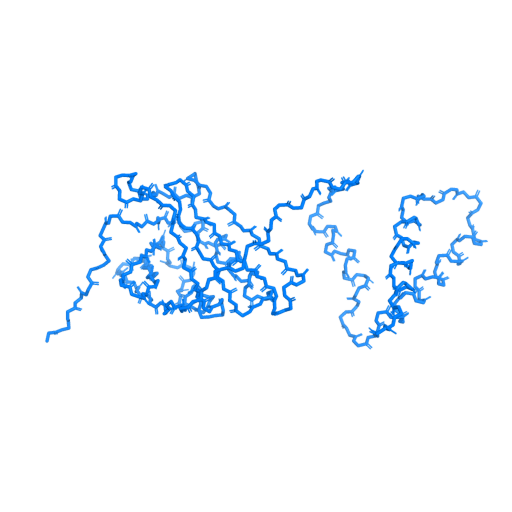268 -19.103 -24.057 1.00 46.81 197 LEU A C 1
ATOM 1494 O O . LEU A 1 197 ? 16.743 -18.054 -23.627 1.00 46.81 197 LEU A O 1
ATOM 1498 N N . ALA A 1 198 ? 16.746 -19.710 -25.148 1.00 49.34 198 ALA A N 1
ATOM 1499 C CA . ALA A 1 198 ? 17.868 -19.175 -25.921 1.00 49.34 198 ALA A CA 1
ATOM 1500 C C . ALA A 1 198 ? 17.543 -17.793 -26.522 1.00 49.34 198 ALA A C 1
ATOM 1502 O O . ALA A 1 198 ? 18.392 -16.901 -26.548 1.00 49.34 198 ALA A O 1
ATOM 1503 N N . ARG A 1 199 ? 16.293 -17.579 -26.956 1.00 48.97 199 ARG A N 1
ATOM 1504 C CA . ARG A 1 199 ? 15.831 -16.294 -27.496 1.00 48.97 199 ARG A CA 1
ATOM 1505 C C . ARG A 1 199 ? 15.677 -15.222 -26.414 1.00 48.97 199 ARG A C 1
ATOM 1507 O O . ARG A 1 199 ? 16.077 -14.089 -26.659 1.00 48.97 199 ARG A O 1
ATOM 1514 N N . CYS A 1 200 ? 15.183 -15.564 -25.222 1.00 46.03 200 CYS A N 1
ATOM 1515 C CA . CYS A 1 200 ? 15.139 -14.633 -24.087 1.00 46.03 200 CYS A CA 1
ATOM 1516 C C . CYS A 1 200 ? 16.538 -14.150 -23.682 1.00 46.03 200 CYS A C 1
ATOM 1518 O O . CYS A 1 200 ? 16.729 -12.957 -23.469 1.00 46.03 200 CYS A O 1
ATOM 1520 N N . VAL A 1 201 ? 17.530 -15.045 -23.649 1.00 51.22 201 VAL A N 1
ATOM 1521 C CA . VAL A 1 201 ? 18.917 -14.671 -23.323 1.00 51.22 201 VAL A CA 1
ATOM 1522 C C . VAL A 1 201 ? 19.542 -13.804 -24.425 1.00 51.22 201 VAL A C 1
ATOM 1524 O O . VAL A 1 201 ? 20.203 -12.815 -24.118 1.00 51.22 201 VAL A O 1
ATOM 1527 N N . ARG A 1 202 ? 19.282 -14.097 -25.709 1.00 50.69 202 ARG A N 1
ATOM 1528 C CA . ARG A 1 202 ? 19.749 -13.246 -26.824 1.00 50.69 202 ARG A CA 1
ATOM 1529 C C . ARG A 1 202 ? 19.130 -11.845 -26.806 1.00 50.69 202 ARG A C 1
ATOM 1531 O O . ARG A 1 202 ? 19.827 -10.883 -27.108 1.00 50.69 202 ARG A O 1
ATOM 1538 N N . LEU A 1 203 ? 17.856 -11.721 -26.432 1.00 47.56 203 LEU A N 1
ATOM 1539 C CA . LEU A 1 203 ? 17.184 -10.421 -26.305 1.00 47.56 203 LEU A CA 1
ATOM 1540 C C . LEU A 1 203 ? 17.729 -9.601 -25.128 1.00 47.56 203 LEU A C 1
ATOM 1542 O O . LEU A 1 203 ? 17.903 -8.394 -25.261 1.00 47.56 203 LEU A O 1
ATOM 1546 N N . LEU A 1 204 ? 18.067 -10.255 -24.013 1.00 46.78 204 LEU A N 1
ATOM 1547 C CA . LEU A 1 204 ? 18.730 -9.598 -22.882 1.00 46.78 204 LEU A CA 1
ATOM 1548 C C . LEU A 1 204 ? 20.146 -9.120 -23.242 1.00 46.78 204 LEU A C 1
ATOM 1550 O O . LEU A 1 204 ? 20.532 -8.031 -22.834 1.00 46.78 204 LEU A O 1
ATOM 1554 N N . LYS A 1 205 ? 20.887 -9.883 -24.059 1.00 46.47 205 LYS A N 1
ATOM 1555 C CA . LYS A 1 205 ? 22.208 -9.478 -24.569 1.00 46.47 205 LYS A CA 1
ATOM 1556 C C . LYS A 1 205 ? 22.126 -8.254 -25.492 1.00 46.47 205 LYS A C 1
ATOM 1558 O O . LYS A 1 205 ? 22.855 -7.295 -25.289 1.00 46.47 205 LYS A O 1
ATOM 1563 N N . ALA A 1 206 ? 21.182 -8.241 -26.436 1.00 45.62 206 ALA A N 1
ATOM 1564 C CA . ALA A 1 206 ? 20.994 -7.108 -27.348 1.00 45.62 206 ALA A CA 1
ATOM 1565 C C . ALA A 1 206 ? 20.585 -5.809 -26.627 1.00 45.62 206 ALA A C 1
ATOM 1567 O O . ALA A 1 206 ? 20.964 -4.728 -27.062 1.00 45.62 206 ALA A O 1
ATOM 1568 N N . SER A 1 207 ? 19.840 -5.914 -25.520 1.00 42.25 207 SER A N 1
ATOM 1569 C CA . SER A 1 207 ? 19.470 -4.759 -24.692 1.00 42.25 207 SER A CA 1
ATOM 1570 C C . SER A 1 207 ? 20.622 -4.237 -23.829 1.00 42.25 207 SER A C 1
ATOM 1572 O O . SER A 1 207 ? 20.597 -3.070 -23.456 1.00 42.25 207 SER A O 1
ATOM 1574 N N . ALA A 1 208 ? 21.592 -5.085 -23.474 1.00 45.91 208 ALA A N 1
ATOM 1575 C CA . ALA A 1 208 ? 22.782 -4.669 -22.736 1.00 45.91 208 ALA A CA 1
ATOM 1576 C C . ALA A 1 208 ? 23.793 -3.986 -23.670 1.00 45.91 208 ALA A C 1
ATOM 1578 O O . ALA A 1 208 ? 24.306 -2.923 -23.329 1.00 45.91 208 ALA A O 1
ATOM 1579 N N . ASP A 1 209 ? 23.980 -4.534 -24.874 1.00 41.75 209 ASP A N 1
ATOM 1580 C CA . ASP A 1 209 ? 24.896 -4.002 -25.892 1.00 41.75 209 ASP A CA 1
ATOM 1581 C C . ASP A 1 209 ? 24.386 -2.698 -26.544 1.00 41.75 209 ASP A C 1
ATOM 1583 O O . ASP A 1 209 ? 25.172 -1.962 -27.127 1.00 41.75 209 ASP A O 1
ATOM 1587 N N . SER A 1 210 ? 23.091 -2.363 -26.435 1.00 44.38 210 SER A N 1
ATOM 1588 C CA . SER A 1 210 ? 22.544 -1.081 -26.919 1.00 44.38 210 SER A CA 1
ATOM 1589 C C . SER A 1 210 ? 22.715 0.085 -25.935 1.00 44.38 210 SER A C 1
ATOM 1591 O O . SER A 1 210 ? 22.171 1.163 -26.168 1.00 44.38 210 SER A O 1
ATOM 1593 N N . SER A 1 211 ? 23.419 -0.134 -24.823 1.00 42.41 211 SER A N 1
ATOM 1594 C CA . SER A 1 211 ? 23.697 0.877 -23.795 1.00 42.41 211 SER A CA 1
ATOM 1595 C C . SER A 1 211 ? 25.023 1.589 -24.084 1.00 42.41 211 SER A C 1
ATOM 1597 O O . SER A 1 211 ? 25.896 1.642 -23.220 1.00 42.41 211 SER A O 1
ATOM 1599 N N . ASP A 1 212 ? 25.203 2.110 -25.298 1.00 36.97 212 ASP A N 1
ATOM 1600 C CA . ASP A 1 212 ? 26.304 3.040 -25.557 1.00 36.97 212 ASP A CA 1
ATOM 1601 C C . ASP A 1 212 ? 25.974 4.390 -24.894 1.00 36.97 212 ASP A C 1
ATOM 1603 O O . ASP A 1 212 ? 24.881 4.927 -25.109 1.00 36.97 212 ASP A O 1
ATOM 1607 N N . PRO A 1 213 ? 26.874 4.954 -24.071 1.00 37.41 213 PRO A N 1
ATOM 1608 C CA . PRO A 1 213 ? 26.659 6.261 -23.476 1.00 37.41 213 PRO A CA 1
ATOM 1609 C C . PRO A 1 213 ? 26.828 7.349 -24.546 1.00 37.41 213 PRO A C 1
ATOM 1611 O O . PRO A 1 213 ? 27.895 7.469 -25.152 1.00 37.41 213 PRO A O 1
ATOM 1614 N N . VAL A 1 214 ? 25.786 8.161 -24.745 1.00 36.94 214 VAL A N 1
ATOM 1615 C CA . VAL A 1 214 ? 25.908 9.535 -25.265 1.00 36.94 214 VAL A CA 1
ATOM 1616 C C . VAL A 1 214 ? 25.815 10.490 -24.088 1.00 36.94 214 VAL A C 1
ATOM 1618 O O . VAL A 1 214 ? 24.882 10.308 -23.272 1.00 36.94 214 VAL A O 1
#

Sequence (214 aa):
MVAVTQVSSQAFFELSASSLRIFQRAVQCIAKLGRDAALIFRPEELILHGADDGHSAASQFAFRRRFFRCTPTQAVVQQEMHVVVLARALAVALRGSPQRTAEGLLIGLAGQRLVLEFTRHGGKVRHKVPLLDTSPFLPGEPPAGPHAAALAPGLLARVLDHCVPAGRSSCEEIIARHLAILESVENRAGRTPCWALARCVRLLKASADSSDPV

Secondary structure (DSSP, 8-state):
--------TTSEEEEEHHHHHHHHHHHHHHHHH-SEEEEEE-SSEEEEEEE-TTSS-EEEEEEEGGG-SB---TTT--S-EEEEEEHHHHHHHHHSS-TTTEEEEEEEE-SSEEEEEEEETTEEEEEEEEPBSSPPP-PPPPPPPS------HHHHHHHHHHHS-SS---HHHHHHHHHHHHHHHHTT-SS---HHHHHHHHHHHHHHHT----

pLDDT: mean 76.74, std 20.14, range [31.39, 97.25]